Protein AF-0000000080946455 (afdb_homodimer)

pLDDT: mean 87.7, std 17.06, range [37.97, 98.94]

Organism: Vigna mungo (NCBI:txid3915)

Sequence (214 aa):
MLKKDESRNCLQNDLQQSNRELTMMRGKLPKVTEERDYMWEQVKQYSEQNMLLNAEVNVLKKKIETLEENNLEKEGQISILQDSLAKRSFDDLLGSPEHKFFGTKLLMLKKDESRNCLQNDLQQSNRELTMMRGKLPKVTEERDYMWEQVKQYSEQNMLLNAEVNVLKKKIETLEENNLEKEGQISILQDSLAKRSFDDLLGSPEHKFFGTKLL

Radius of gyration: 45.81 Å; Cα contacts (8 Å, |Δi|>4): 113; chains: 2; bounding box: 35×141×78 Å

Structure (mmCIF, N/CA/C/O backbone):
data_AF-0000000080946455-model_v1
#
loop_
_entity.id
_entity.type
_entity.pdbx_description
1 polymer 'Uncharacterized protein'
#
loop_
_atom_site.group_PDB
_atom_site.id
_atom_site.type_symbol
_atom_site.label_atom_id
_atom_site.label_alt_id
_atom_site.label_comp_id
_atom_site.label_asym_id
_atom_site.label_entity_id
_atom_site.label_seq_id
_atom_site.pdbx_PDB_ins_code
_atom_site.Cartn_x
_atom_site.Cartn_y
_atom_site.Cartn_z
_atom_site.occupancy
_atom_site.B_iso_or_equiv
_atom_site.auth_seq_id
_atom_site.auth_comp_id
_atom_site.auth_asym_id
_atom_site.auth_atom_id
_atom_site.pdbx_PDB_model_num
ATOM 1 N N . MET A 1 1 ? 2.07 66.812 33.5 1 42.41 1 MET A N 1
ATOM 2 C CA . MET A 1 1 ? 1.682 66.688 32.094 1 42.41 1 MET A CA 1
ATOM 3 C C . MET A 1 1 ? 2.576 65.688 31.375 1 42.41 1 MET A C 1
ATOM 5 O O . MET A 1 1 ? 2.111 64.938 30.5 1 42.41 1 MET A O 1
ATOM 9 N N . LEU A 1 2 ? 3.869 65.625 31.719 1 52.31 2 LEU A N 1
ATOM 10 C CA . LEU A 1 2 ? 4.945 64.938 31.047 1 52.31 2 LEU A CA 1
ATOM 11 C C . LEU A 1 2 ? 4.809 63.438 31.266 1 52.31 2 LEU A C 1
ATOM 13 O O . LEU A 1 2 ? 5.02 62.656 30.344 1 52.31 2 LEU A O 1
ATOM 17 N N . LYS A 1 3 ? 4.383 63.188 32.438 1 59.12 3 LYS A N 1
ATOM 18 C CA . LYS A 1 3 ? 4.367 61.812 32.906 1 59.12 3 LYS A CA 1
ATOM 19 C C . LYS A 1 3 ? 3.225 61.031 32.25 1 59.12 3 LYS A C 1
ATOM 21 O O . LYS A 1 3 ? 3.383 59.844 31.891 1 59.12 3 LYS A O 1
ATOM 26 N N . LYS A 1 4 ? 2.107 61.812 32.031 1 62.34 4 LYS A N 1
ATOM 27 C CA . LYS A 1 4 ? 0.934 61.156 31.453 1 62.34 4 LYS A CA 1
ATOM 28 C C . LYS A 1 4 ? 1.139 60.844 29.969 1 62.34 4 LYS A C 1
ATOM 30 O O . LYS A 1 4 ? 0.682 59.812 29.484 1 62.34 4 LYS A O 1
ATOM 35 N N . ASP A 1 5 ? 2.039 61.75 29.344 1 68.56 5 ASP A N 1
ATOM 36 C CA . ASP A 1 5 ? 2.312 61.562 27.922 1 68.56 5 ASP A CA 1
ATOM 37 C C . ASP A 1 5 ? 3.217 60.344 27.688 1 68.56 5 ASP A C 1
ATOM 39 O O . ASP A 1 5 ? 3.031 59.594 26.719 1 68.56 5 ASP A O 1
ATOM 43 N N . GLU A 1 6 ? 4.023 60.156 28.766 1 75.31 6 GLU A N 1
ATOM 44 C CA . GLU A 1 6 ? 4.961 59.031 28.641 1 75.31 6 GLU A CA 1
ATOM 45 C C . GLU A 1 6 ? 4.242 57.688 28.75 1 75.31 6 GLU A C 1
ATOM 47 O O . GLU A 1 6 ? 4.574 56.75 28.047 1 75.31 6 GLU A O 1
ATOM 52 N N . SER A 1 7 ? 3.27 57.75 29.578 1 79 7 SER A N 1
ATOM 53 C CA . SER A 1 7 ? 2.51 56.5 29.781 1 79 7 SER A CA 1
ATOM 54 C C . SER A 1 7 ? 1.689 56.156 28.547 1 79 7 SER A C 1
ATOM 56 O O . SER A 1 7 ? 1.586 54.969 28.188 1 79 7 SER A O 1
ATOM 58 N N . ARG A 1 8 ? 1.125 57.094 28.016 1 82.81 8 ARG A N 1
ATOM 59 C CA . ARG A 1 8 ? 0.372 56.875 26.781 1 82.81 8 ARG A CA 1
ATOM 60 C C . ARG A 1 8 ? 1.285 56.375 25.656 1 82.81 8 ARG A C 1
ATOM 62 O O . ARG A 1 8 ? 0.916 55.5 24.891 1 82.81 8 ARG A O 1
ATOM 69 N N . ASN A 1 9 ? 2.436 57 25.578 1 84.25 9 ASN A N 1
ATOM 70 C CA . ASN A 1 9 ? 3.41 56.594 24.578 1 84.25 9 ASN A CA 1
ATOM 71 C C . ASN A 1 9 ? 3.811 55.125 24.766 1 84.25 9 ASN A C 1
ATOM 73 O O . ASN A 1 9 ? 3.943 54.375 23.781 1 84.25 9 ASN A O 1
ATOM 77 N N . CYS A 1 10 ? 3.92 54.75 25.984 1 87.69 10 CYS A N 1
ATOM 78 C CA . CYS A 1 10 ? 4.266 53.344 26.281 1 87.69 10 CYS A CA 1
ATOM 79 C C . CYS A 1 10 ? 3.145 52.406 25.859 1 87.69 10 CYS A C 1
ATOM 81 O O . CYS A 1 10 ? 3.4 51.375 25.25 1 87.69 10 CYS A O 1
ATOM 83 N N . LEU A 1 11 ? 1.89 52.875 26.156 1 88.56 11 LEU A N 1
ATOM 84 C CA . LEU A 1 11 ? 0.725 52.062 25.797 1 88.56 11 LEU A CA 1
ATOM 85 C C . LEU A 1 11 ? 0.593 51.969 24.281 1 88.56 11 LEU A C 1
ATOM 87 O O . LEU A 1 11 ? 0.263 50.875 23.766 1 88.56 11 LEU A O 1
ATOM 91 N N . GLN A 1 12 ? 0.849 53.062 23.641 1 91 12 GLN A N 1
ATOM 92 C CA . GLN A 1 12 ? 0.777 53.062 22.172 1 91 12 GLN A CA 1
ATOM 93 C C . GLN A 1 12 ? 1.834 52.125 21.578 1 91 12 GLN A C 1
ATOM 95 O O . GLN A 1 12 ? 1.562 51.406 20.609 1 91 12 GLN A O 1
ATOM 100 N N . ASN A 1 13 ? 3.006 52.156 22.062 1 91.88 13 ASN A N 1
ATOM 101 C CA . ASN A 1 13 ? 4.078 51.281 21.609 1 91.88 13 ASN A CA 1
ATOM 102 C C . ASN A 1 13 ? 3.738 49.812 21.844 1 91.88 13 ASN A C 1
ATOM 104 O O . ASN A 1 13 ? 3.98 48.969 20.969 1 91.88 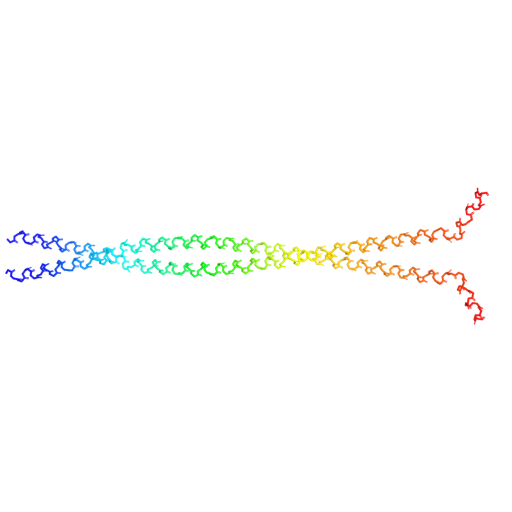13 ASN A O 1
ATOM 108 N N . ASP A 1 14 ? 3.182 49.562 23 1 93.5 14 ASP A N 1
ATOM 109 C CA . ASP A 1 14 ? 2.791 48.188 23.312 1 93.5 14 ASP A CA 1
ATOM 110 C C . ASP A 1 14 ? 1.72 47.688 22.344 1 93.5 14 ASP A C 1
ATOM 112 O O . ASP A 1 14 ? 1.771 46.531 21.906 1 93.5 14 ASP A O 1
ATOM 116 N N . LEU A 1 15 ? 0.784 48.531 22.109 1 95.38 15 LEU A N 1
ATOM 117 C CA . LEU A 1 15 ? -0.291 48.188 21.203 1 95.38 15 LEU A CA 1
ATOM 118 C C . LEU A 1 15 ? 0.251 47.938 19.797 1 95.38 15 LEU A C 1
ATOM 120 O O . LEU A 1 15 ? -0.164 47 19.109 1 95.38 15 LEU A O 1
ATOM 124 N N . GLN A 1 16 ? 1.152 48.719 19.375 1 95.12 16 GLN A N 1
ATOM 125 C CA . GLN A 1 16 ? 1.756 48.562 18.047 1 95.12 16 GLN A CA 1
ATOM 126 C C . GLN A 1 16 ? 2.504 47.25 17.953 1 95.12 16 GLN A C 1
ATOM 128 O O . GLN A 1 16 ? 2.404 46.562 16.938 1 95.12 16 GLN A O 1
ATOM 133 N N . GLN A 1 17 ? 3.244 46.906 18.938 1 95.31 17 GLN A N 1
ATOM 134 C CA . GLN A 1 17 ? 3.984 45.656 18.953 1 95.31 17 GLN A CA 1
ATOM 135 C C . GLN A 1 17 ? 3.037 44.469 18.953 1 95.31 17 GLN A C 1
ATOM 137 O O . GLN A 1 17 ? 3.258 43.5 18.219 1 95.31 17 GLN A O 1
ATOM 142 N N . SER A 1 18 ? 2.016 44.562 19.734 1 95.5 18 SER A N 1
ATOM 143 C CA . SER A 1 18 ? 1.022 43.5 19.812 1 95.5 18 SER A CA 1
ATOM 144 C C . SER A 1 18 ? 0.326 43.281 18.469 1 95.5 18 SER A C 1
ATOM 146 O O . SER A 1 18 ? 0.143 42.156 18.016 1 95.5 18 SER A O 1
ATOM 148 N N . ASN A 1 19 ? 0.045 44.344 17.812 1 94.94 19 ASN A N 1
ATOM 149 C CA . ASN A 1 19 ? -0.634 44.281 16.516 1 94.94 19 ASN A CA 1
ATOM 150 C C . ASN A 1 19 ? 0.263 43.688 15.438 1 94.94 19 ASN A C 1
ATOM 152 O O . ASN A 1 19 ? -0.212 42.969 14.562 1 94.94 19 ASN A O 1
ATOM 156 N N . ARG A 1 20 ? 1.562 43.969 15.5 1 96.31 20 ARG A N 1
ATOM 157 C CA . ARG A 1 20 ? 2.512 43.406 14.555 1 96.31 20 ARG A CA 1
ATOM 158 C C . ARG A 1 20 ? 2.568 41.875 14.695 1 96.31 20 ARG A C 1
ATOM 160 O O . ARG A 1 20 ? 2.486 41.156 13.695 1 96.31 20 ARG A O 1
ATOM 167 N N . GLU A 1 21 ? 2.674 41.469 15.922 1 97.12 21 GLU A N 1
ATOM 168 C CA . GLU A 1 21 ? 2.73 40.031 16.172 1 97.12 21 GLU A CA 1
ATOM 169 C C . GLU A 1 21 ? 1.427 39.344 15.758 1 97.12 21 GLU A C 1
ATOM 171 O O . GLU A 1 21 ? 1.444 38.281 15.164 1 97.12 21 GLU A O 1
ATOM 176 N N . LEU A 1 22 ? 0.339 39.969 16.125 1 96.88 22 LEU A N 1
ATOM 177 C CA . LEU A 1 22 ? -0.972 39.406 15.797 1 96.88 22 LEU A CA 1
ATOM 178 C C . LEU A 1 22 ? -1.152 39.312 14.289 1 96.88 22 LEU A C 1
ATOM 180 O O . LEU A 1 22 ? -1.702 38.312 13.805 1 96.88 22 LEU A O 1
ATOM 184 N N . THR A 1 23 ? -0.724 40.281 13.547 1 96.69 23 THR A N 1
ATOM 185 C CA . THR A 1 23 ? -0.802 40.25 12.094 1 96.69 23 THR A CA 1
ATOM 186 C C . THR A 1 23 ? -0.03 39.062 11.531 1 96.69 23 THR A C 1
ATOM 188 O O . THR A 1 23 ? -0.51 38.375 10.633 1 96.69 23 THR A O 1
ATOM 191 N N . MET A 1 24 ? 1.098 38.812 12.031 1 97.5 24 MET A N 1
ATOM 192 C CA . MET A 1 24 ? 1.914 37.688 11.594 1 97.5 24 MET A CA 1
ATOM 193 C C . MET A 1 24 ? 1.207 36.375 11.875 1 97.5 24 MET A C 1
ATOM 195 O O . MET A 1 24 ? 1.179 35.469 11.023 1 97.5 24 MET A O 1
ATOM 199 N N . MET A 1 25 ? 0.605 36.281 13.008 1 97.38 25 MET A N 1
ATOM 200 C CA . MET A 1 25 ? -0.046 35.062 13.43 1 97.38 25 MET A CA 1
ATOM 201 C C . MET A 1 25 ? -1.322 34.812 12.633 1 97.38 25 MET A C 1
ATOM 203 O O . MET A 1 25 ? -1.648 33.656 12.305 1 97.38 25 MET A O 1
ATOM 207 N N . ARG A 1 26 ? -1.983 35.875 12.328 1 96.69 26 ARG A N 1
ATOM 208 C CA . ARG A 1 26 ? -3.209 35.781 11.539 1 96.69 26 ARG A CA 1
ATOM 209 C C . ARG A 1 26 ? -2.916 35.25 10.133 1 96.69 26 ARG A C 1
ATOM 211 O O . ARG A 1 26 ? -3.77 34.625 9.508 1 96.69 26 ARG A O 1
ATOM 218 N N . GLY A 1 27 ? -1.719 35.531 9.688 1 96.81 27 GLY A N 1
ATOM 219 C CA . GLY A 1 27 ? -1.285 35.031 8.391 1 96.81 27 GLY A CA 1
ATOM 220 C C . GLY A 1 27 ? -0.78 33.594 8.445 1 96.81 27 GLY A C 1
ATOM 221 O O . GLY A 1 27 ? -1.01 32.812 7.523 1 96.81 27 GLY A O 1
ATOM 222 N N . LYS A 1 28 ? -0.176 33.25 9.477 1 98.25 28 LYS A N 1
ATOM 223 C CA . LYS A 1 28 ? 0.499 31.969 9.594 1 98.25 28 LYS A CA 1
ATOM 224 C C . LYS A 1 28 ? -0.481 30.875 10 1 98.25 28 LYS A C 1
ATOM 226 O O . LYS A 1 28 ? -0.444 29.781 9.445 1 98.25 28 LYS A O 1
ATOM 231 N N . LEU A 1 29 ? -1.327 31.219 10.922 1 98.25 29 LEU A N 1
ATOM 232 C CA . LEU A 1 29 ? -2.193 30.203 11.5 1 98.25 29 LEU A CA 1
ATOM 233 C C . LEU A 1 29 ? -3.08 29.578 10.438 1 98.25 29 LEU A C 1
ATOM 235 O O . LEU A 1 29 ? -3.135 28.344 10.312 1 98.25 29 LEU A O 1
ATOM 239 N N . PRO A 1 30 ? -3.754 30.297 9.641 1 98.19 30 PRO A N 1
ATOM 240 C CA . PRO A 1 30 ? -4.586 29.703 8.594 1 98.19 30 PRO A CA 1
ATOM 241 C C . PRO A 1 30 ? -3.777 28.859 7.613 1 98.19 30 PRO A C 1
ATOM 243 O O . PRO A 1 30 ? -4.234 27.781 7.184 1 98.19 30 PRO A O 1
ATOM 246 N N . LYS A 1 31 ? -2.615 29.328 7.305 1 98.38 31 LYS A N 1
ATOM 247 C CA . LYS A 1 31 ? -1.771 28.609 6.355 1 98.38 31 LYS A CA 1
ATOM 248 C C . LYS A 1 31 ? -1.377 27.234 6.898 1 98.38 31 LYS A C 1
ATOM 250 O O . LYS A 1 31 ? -1.499 26.234 6.203 1 98.38 31 LYS A O 1
ATOM 255 N N . VAL A 1 32 ? -0.958 27.234 8.055 1 98.62 32 VAL A N 1
ATOM 256 C CA . VAL A 1 32 ? -0.521 26 8.695 1 98.62 32 VAL A CA 1
ATOM 257 C C . VAL A 1 32 ? -1.717 25.062 8.891 1 98.62 32 VAL A C 1
ATOM 259 O O . VAL A 1 32 ? -1.591 23.844 8.773 1 98.62 32 VAL A O 1
ATOM 262 N N . THR A 1 33 ? -2.814 25.641 9.25 1 98.44 33 THR A N 1
ATOM 263 C CA . THR A 1 33 ? -4.039 24.859 9.414 1 98.44 33 THR A CA 1
ATOM 264 C C . THR A 1 33 ? -4.418 24.172 8.102 1 98.44 33 THR A C 1
ATOM 266 O O . THR A 1 33 ? -4.75 22.984 8.094 1 98.44 33 THR A O 1
ATOM 269 N N . GLU A 1 34 ? -4.305 24.859 7.035 1 98.5 34 GLU A N 1
ATOM 270 C CA . GLU A 1 34 ? -4.594 24.312 5.715 1 98.5 34 GLU A CA 1
ATOM 271 C C . GLU A 1 34 ? -3.623 23.188 5.359 1 98.5 34 GLU A C 1
ATOM 273 O O . GLU A 1 34 ? -4.027 22.156 4.816 1 98.5 34 GLU A O 1
ATOM 278 N N . GLU A 1 35 ? -2.441 23.438 5.637 1 98.62 35 GLU A N 1
ATOM 279 C CA . GLU A 1 35 ? -1.425 22.406 5.402 1 98.62 35 GLU A CA 1
ATOM 280 C C . GLU A 1 35 ? -1.727 21.141 6.195 1 98.62 35 GLU A C 1
ATOM 282 O O . GLU A 1 35 ? -1.632 20.031 5.66 1 98.62 35 GLU A O 1
ATOM 287 N N . ARG A 1 36 ? -2.074 21.312 7.398 1 98.69 36 ARG A N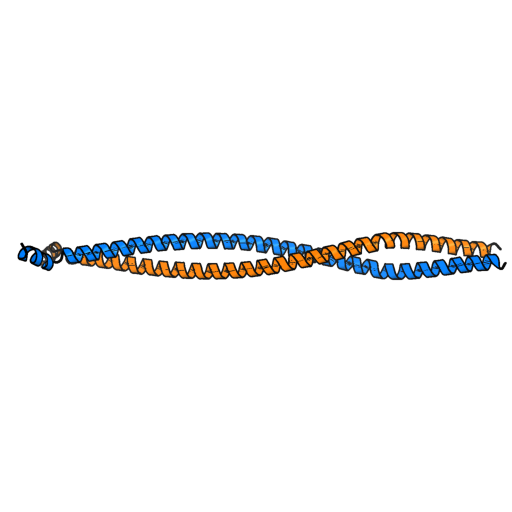 1
ATOM 288 C CA . ARG A 1 36 ? -2.439 20.188 8.258 1 98.69 36 ARG A CA 1
ATOM 289 C C . ARG A 1 36 ? -3.631 19.422 7.68 1 98.69 36 ARG A C 1
ATOM 291 O O . ARG A 1 36 ? -3.609 18.188 7.602 1 98.69 36 ARG A O 1
ATOM 298 N N . ASP A 1 37 ? -4.613 20.094 7.289 1 98.5 37 ASP A N 1
ATOM 299 C CA . ASP A 1 37 ? -5.816 19.484 6.734 1 98.5 37 ASP A CA 1
ATOM 300 C C . ASP A 1 37 ? -5.496 18.703 5.453 1 98.5 37 ASP A C 1
ATOM 302 O O . ASP A 1 37 ? -6.027 17.625 5.23 1 98.5 37 ASP A O 1
ATOM 306 N N . TYR A 1 38 ? -4.688 19.234 4.641 1 98.62 38 TYR A N 1
ATOM 307 C CA . TYR A 1 38 ? -4.238 18.578 3.422 1 98.62 38 TYR A CA 1
ATOM 308 C C . TYR A 1 38 ? -3.51 17.281 3.744 1 98.62 38 TYR A C 1
ATOM 310 O O . TYR A 1 38 ? -3.768 16.234 3.125 1 98.62 38 TYR A O 1
ATOM 318 N N . MET A 1 39 ? -2.623 17.391 4.652 1 98.25 39 MET A N 1
ATOM 319 C CA . MET A 1 39 ? -1.873 16.203 5.047 1 98.25 39 MET A CA 1
ATOM 320 C C . MET A 1 39 ? -2.805 15.125 5.602 1 98.25 39 MET A C 1
ATOM 322 O O . MET A 1 39 ? -2.598 13.938 5.367 1 98.25 39 MET A O 1
ATOM 326 N N . TRP A 1 40 ? -3.754 15.578 6.352 1 98.5 40 TRP A N 1
ATOM 327 C CA . TRP A 1 40 ? -4.75 14.648 6.879 1 98.5 40 TRP A CA 1
ATOM 328 C C . TRP A 1 40 ? -5.445 13.898 5.746 1 98.5 40 TRP A C 1
ATOM 330 O O . TRP A 1 40 ? -5.66 12.688 5.836 1 98.5 40 TRP A O 1
ATOM 340 N N . GLU A 1 41 ? -5.75 14.547 4.727 1 98.56 41 GLU A N 1
ATOM 341 C CA . GLU A 1 41 ? -6.375 13.93 3.559 1 98.56 41 GLU A CA 1
ATOM 342 C C . GLU A 1 41 ? -5.422 12.945 2.879 1 98.56 41 GLU A C 1
ATOM 344 O O . GLU A 1 41 ? -5.836 11.867 2.461 1 98.56 41 GLU A O 1
ATOM 349 N N . GLN A 1 42 ? -4.188 13.312 2.854 1 98.56 42 GLN A N 1
ATOM 350 C CA . GLN A 1 42 ? -3.197 12.43 2.25 1 98.56 42 GLN A CA 1
ATOM 351 C C . GLN A 1 42 ? -3.012 11.164 3.082 1 98.56 42 GLN A C 1
ATOM 353 O O . GLN A 1 42 ? -2.891 10.062 2.531 1 98.56 42 GLN A O 1
ATOM 358 N N . VAL A 1 43 ? -2.996 11.328 4.363 1 98.75 43 VAL A N 1
ATOM 359 C CA . VAL A 1 43 ? -2.879 10.188 5.266 1 98.75 43 VAL A CA 1
ATOM 360 C C . VAL A 1 43 ? -4.047 9.227 5.039 1 98.75 43 VAL A C 1
ATOM 362 O O . VAL A 1 43 ? -3.857 8.016 4.953 1 98.75 43 VAL A O 1
ATOM 365 N N . LYS A 1 44 ? -5.195 9.781 4.91 1 98.5 44 LYS A N 1
ATOM 366 C CA . LYS A 1 44 ? -6.383 8.961 4.672 1 98.5 44 LYS A CA 1
ATOM 367 C C . LYS A 1 44 ? -6.273 8.211 3.35 1 98.5 44 LYS A C 1
ATOM 369 O O . LYS A 1 44 ? -6.562 7.012 3.285 1 98.5 44 LYS A O 1
ATOM 374 N N . GLN A 1 45 ? -5.855 8.844 2.355 1 98.56 45 GLN A N 1
ATOM 375 C CA . GLN A 1 45 ? -5.734 8.242 1.03 1 98.56 45 GLN A CA 1
ATOM 376 C C . GLN A 1 45 ? -4.691 7.133 1.02 1 98.56 45 GLN A C 1
ATOM 378 O O . GLN A 1 45 ? -4.949 6.039 0.508 1 98.56 45 GLN A O 1
ATOM 383 N N . TYR A 1 46 ? -3.615 7.395 1.569 1 98.56 46 TYR A N 1
ATOM 384 C CA . TYR A 1 46 ? -2.539 6.41 1.568 1 98.56 46 TYR A CA 1
ATOM 385 C C . TYR A 1 46 ? -2.889 5.219 2.455 1 98.56 46 TYR A C 1
ATOM 387 O O . TYR A 1 46 ? -2.521 4.082 2.15 1 98.56 46 TYR A O 1
ATOM 395 N N . SER A 1 47 ? -3.5 5.559 3.537 1 98.06 47 SER A N 1
ATOM 396 C CA . SER A 1 47 ? -3.971 4.484 4.406 1 98.06 47 SER A CA 1
ATOM 397 C C . SER A 1 47 ? -4.922 3.549 3.668 1 98.06 47 SER A C 1
ATOM 399 O O . SER A 1 47 ? -4.801 2.326 3.773 1 98.06 47 SER A O 1
ATOM 401 N N . GLU A 1 48 ? -5.785 4.047 2.934 1 98.62 48 GLU A N 1
ATOM 402 C CA . GLU A 1 48 ? -6.73 3.264 2.143 1 98.62 48 GLU A CA 1
ATOM 403 C C . GLU A 1 48 ? -6.012 2.463 1.061 1 98.62 48 GLU A C 1
ATOM 405 O O . GLU A 1 48 ? -6.305 1.282 0.857 1 98.62 48 GLU A O 1
ATOM 410 N N . GLN A 1 49 ? -5.105 3.123 0.45 1 98.69 49 GLN A N 1
ATOM 411 C CA . GLN A 1 49 ? -4.332 2.443 -0.583 1 98.69 49 GLN A CA 1
ATOM 412 C C . GLN A 1 49 ? -3.531 1.285 0.002 1 98.69 49 GLN A C 1
ATOM 414 O O . GLN A 1 49 ? -3.439 0.217 -0.606 1 98.69 49 GLN A O 1
ATOM 419 N N . ASN A 1 50 ? -2.99 1.546 1.107 1 98.38 50 ASN A N 1
ATOM 420 C CA . ASN A 1 50 ? -2.254 0.501 1.809 1 98.38 50 ASN A CA 1
ATOM 421 C C . ASN A 1 50 ? -3.146 -0.691 2.139 1 98.38 50 ASN A C 1
ATOM 423 O O . ASN A 1 50 ? -2.73 -1.843 2 1 98.38 50 ASN A O 1
ATOM 427 N N . MET A 1 51 ? -4.316 -0.407 2.598 1 98.31 51 MET A N 1
ATOM 428 C CA . MET A 1 51 ? -5.262 -1.472 2.922 1 98.31 51 MET A CA 1
ATOM 429 C C . MET A 1 51 ? -5.621 -2.279 1.681 1 98.31 51 MET A C 1
ATOM 431 O O . MET A 1 51 ? -5.637 -3.512 1.719 1 98.31 51 MET A O 1
ATOM 435 N N . LEU A 1 52 ? -5.832 -1.683 0.565 1 98.75 52 LEU A N 1
ATOM 436 C CA . LEU A 1 52 ? -6.184 -2.342 -0.688 1 98.75 52 LEU A CA 1
ATOM 437 C C . LEU A 1 52 ? -5.016 -3.178 -1.207 1 98.75 52 LEU A C 1
ATOM 439 O O . LEU A 1 52 ? -5.207 -4.312 -1.645 1 98.75 52 LEU A O 1
ATOM 443 N N . LEU A 1 53 ? -3.887 -2.637 -1.105 1 98.88 53 LEU A N 1
ATOM 444 C CA . LEU A 1 53 ? -2.695 -3.348 -1.562 1 98.88 53 LEU A CA 1
ATOM 445 C C . LEU A 1 53 ? -2.428 -4.57 -0.695 1 98.88 53 LEU A C 1
ATOM 447 O O . LEU A 1 53 ? -2.057 -5.633 -1.206 1 98.88 53 LEU A O 1
ATOM 451 N N . ASN A 1 54 ? -2.674 -4.426 0.598 1 98.62 54 ASN A N 1
ATOM 452 C CA . ASN A 1 54 ? -2.523 -5.566 1.495 1 98.62 54 ASN A CA 1
ATOM 453 C C . ASN A 1 54 ? -3.5 -6.684 1.148 1 98.62 54 ASN A C 1
ATOM 455 O O . ASN A 1 54 ? -3.137 -7.863 1.172 1 98.62 54 ASN A O 1
ATOM 459 N N . ALA A 1 55 ? -4.648 -6.293 0.875 1 98.75 55 ALA A N 1
ATOM 460 C CA . ALA A 1 55 ? -5.652 -7.277 0.476 1 98.75 55 ALA A CA 1
ATOM 461 C C . ALA A 1 55 ? -5.258 -7.965 -0.827 1 98.75 55 ALA A C 1
ATOM 463 O O . ALA A 1 55 ? -5.402 -9.18 -0.96 1 98.75 55 ALA A O 1
ATOM 464 N N . GLU A 1 56 ? -4.789 -7.168 -1.736 1 98.88 56 GLU A N 1
ATOM 465 C CA . GLU A 1 56 ? -4.344 -7.719 -3.014 1 98.88 56 GLU A CA 1
ATOM 466 C C . GLU A 1 56 ? -3.188 -8.695 -2.818 1 98.88 56 GLU A C 1
ATOM 468 O O . GLU A 1 56 ? -3.16 -9.766 -3.438 1 98.88 56 GLU A O 1
ATOM 473 N N . VAL A 1 57 ? -2.277 -8.383 -2.031 1 98.94 57 VAL A N 1
ATOM 474 C CA . VAL A 1 57 ? -1.146 -9.25 -1.728 1 98.94 57 VAL A CA 1
ATOM 475 C C . VAL A 1 57 ? -1.649 -10.578 -1.176 1 98.94 57 VAL A C 1
ATOM 477 O O . VAL A 1 57 ? -1.17 -11.648 -1.573 1 98.94 57 VAL A O 1
ATOM 480 N N . ASN A 1 58 ? -2.621 -10.523 -0.331 1 98.81 58 ASN A N 1
ATOM 481 C CA . ASN A 1 58 ? -3.162 -11.742 0.258 1 98.81 58 ASN A CA 1
ATOM 482 C C . ASN A 1 58 ? -3.842 -12.617 -0.792 1 98.81 58 ASN A C 1
ATOM 484 O O . ASN A 1 58 ? -3.674 -13.844 -0.791 1 98.81 58 ASN A O 1
ATOM 488 N N . VAL A 1 59 ? -4.543 -12.008 -1.663 1 98.94 59 VAL A N 1
ATOM 489 C CA . VAL A 1 59 ? -5.215 -12.734 -2.736 1 98.94 59 VAL A CA 1
ATOM 490 C C . VAL A 1 59 ? -4.176 -13.391 -3.643 1 98.94 59 VAL A C 1
ATOM 492 O O . VAL A 1 59 ? -4.316 -14.562 -4.008 1 98.94 59 VAL A O 1
ATOM 495 N N . LEU A 1 60 ? -3.139 -12.711 -3.959 1 98.94 60 LEU A N 1
ATOM 496 C CA . LEU A 1 60 ? -2.092 -13.219 -4.836 1 98.94 60 LEU A CA 1
ATOM 497 C C . LEU A 1 60 ? -1.337 -14.367 -4.176 1 98.94 60 LEU A C 1
ATOM 499 O O . LEU A 1 60 ? -1.013 -15.359 -4.832 1 98.94 60 LEU A O 1
ATOM 503 N N . LYS A 1 61 ? -1.13 -14.258 -2.912 1 98.94 61 LYS A N 1
ATOM 504 C CA . LYS A 1 61 ? -0.455 -15.328 -2.178 1 98.94 61 LYS A CA 1
ATOM 505 C C . LYS A 1 61 ? -1.29 -16.609 -2.17 1 98.94 61 LYS A C 1
ATOM 507 O O . LYS A 1 61 ? -0.754 -17.703 -2.328 1 98.94 61 LYS A O 1
ATOM 512 N N . LYS A 1 62 ? -2.557 -16.484 -2.076 1 98.88 62 LYS A N 1
ATOM 513 C CA . LYS A 1 62 ? -3.443 -17.641 -2.111 1 98.88 62 LYS A CA 1
ATOM 514 C C . LYS A 1 62 ? -3.449 -18.281 -3.494 1 98.88 62 LYS A C 1
ATOM 516 O O . LYS A 1 62 ? -3.492 -19.516 -3.609 1 98.88 62 LYS A O 1
ATOM 521 N N . LYS A 1 63 ? -3.426 -17.453 -4.473 1 98.94 63 LYS A N 1
ATOM 522 C CA . LYS A 1 63 ? -3.367 -17.969 -5.84 1 98.94 63 LYS A CA 1
ATOM 523 C C . LYS A 1 63 ? -2.066 -18.719 -6.086 1 98.94 63 LYS A C 1
ATOM 525 O O . LYS A 1 63 ? -2.07 -19.781 -6.73 1 98.94 63 LYS A O 1
ATOM 530 N N . ILE A 1 64 ? -1.011 -18.203 -5.578 1 98.94 64 ILE A N 1
ATOM 531 C CA . ILE A 1 64 ? 0.288 -18.859 -5.715 1 98.94 64 ILE A CA 1
ATOM 532 C C . ILE A 1 64 ? 0.254 -20.219 -5.035 1 98.94 64 ILE A C 1
ATOM 534 O O . ILE A 1 64 ? 0.713 -21.219 -5.605 1 98.94 64 ILE A O 1
ATOM 538 N N . GLU A 1 65 ? -0.304 -20.297 -3.896 1 98.81 65 GLU A N 1
ATOM 539 C CA . GLU A 1 65 ? -0.422 -21.578 -3.186 1 98.81 65 GLU A CA 1
ATOM 540 C C . GLU A 1 65 ? -1.202 -22.594 -4.008 1 98.81 65 GLU A C 1
ATOM 542 O O . GLU A 1 65 ? -0.799 -23.75 -4.109 1 98.81 65 GLU A O 1
ATOM 547 N N . THR A 1 66 ? -2.256 -22.172 -4.539 1 98.88 66 THR A N 1
ATOM 548 C CA . THR A 1 66 ? -3.092 -23.047 -5.355 1 98.88 66 THR A CA 1
ATOM 549 C C . THR A 1 66 ? -2.33 -23.516 -6.59 1 98.88 66 THR A C 1
ATOM 551 O O . THR A 1 66 ? -2.391 -24.703 -6.945 1 98.88 66 THR A O 1
ATOM 554 N N . LEU A 1 67 ? -1.609 -22.672 -7.188 1 98.88 67 LEU A N 1
ATOM 555 C CA . LEU A 1 67 ? -0.863 -23.016 -8.398 1 98.88 67 LEU A CA 1
ATOM 556 C C . LEU A 1 67 ? 0.29 -23.953 -8.078 1 98.88 67 LEU A C 1
ATOM 558 O O . LEU A 1 67 ? 0.575 -24.875 -8.844 1 98.88 67 LEU A O 1
ATOM 562 N N . GLU A 1 68 ? 0.883 -23.719 -6.961 1 98.75 68 GLU A N 1
ATOM 563 C CA . GLU A 1 68 ? 1.96 -24.609 -6.531 1 98.75 68 GLU A CA 1
ATOM 564 C C . GLU A 1 68 ? 1.435 -26.016 -6.242 1 98.75 68 GLU A C 1
ATOM 566 O O . GLU A 1 68 ? 2.059 -27 -6.621 1 98.75 68 GLU A O 1
ATOM 571 N N . GLU A 1 69 ? 0.319 -26.141 -5.621 1 98.81 69 GLU A N 1
ATOM 572 C CA . GLU A 1 69 ? -0.302 -27.422 -5.359 1 98.81 69 GLU A CA 1
ATOM 573 C C . GLU A 1 69 ? -0.666 -28.141 -6.664 1 98.81 69 GLU A C 1
ATOM 575 O O . GLU A 1 69 ? -0.438 -29.344 -6.805 1 98.81 69 GLU A O 1
ATOM 580 N N . ASN A 1 70 ? -1.162 -27.438 -7.613 1 98.62 70 ASN A N 1
ATOM 581 C CA . ASN A 1 70 ? -1.514 -28 -8.914 1 98.62 70 ASN A CA 1
ATOM 582 C C . ASN A 1 70 ? -0.281 -28.5 -9.664 1 98.62 70 ASN A C 1
ATOM 584 O O . ASN A 1 70 ? -0.319 -29.547 -10.305 1 98.62 70 ASN A O 1
ATOM 588 N N . ASN A 1 71 ? 0.747 -27.75 -9.562 1 98.69 71 ASN A N 1
ATOM 589 C CA . ASN A 1 71 ? 1.992 -28.141 -10.211 1 98.69 71 ASN A CA 1
ATOM 590 C C . ASN A 1 71 ? 2.543 -29.438 -9.625 1 98.69 71 ASN A C 1
ATOM 592 O O . ASN A 1 71 ? 2.98 -30.328 -10.359 1 98.69 71 ASN A O 1
ATOM 596 N N . LEU A 1 72 ? 2.438 -29.5 -8.352 1 98.56 72 LEU A N 1
ATOM 597 C CA . LEU A 1 72 ? 2.908 -30.703 -7.68 1 98.56 72 LEU A CA 1
ATOM 598 C C . LEU A 1 72 ? 2.047 -31.906 -8.055 1 98.56 72 LEU A C 1
ATOM 600 O O . LEU A 1 72 ? 2.564 -33 -8.258 1 98.56 72 LEU A O 1
ATOM 604 N N . GLU A 1 73 ? 0.782 -31.75 -8.109 1 98.69 73 GLU A N 1
ATOM 605 C CA . GLU A 1 73 ? -0.13 -32.812 -8.523 1 98.69 73 GLU A CA 1
ATOM 606 C C . GLU A 1 73 ? 0.191 -33.281 -9.938 1 98.69 73 GLU A C 1
ATOM 608 O O . GLU A 1 73 ? 0.244 -34.5 -10.188 1 98.69 73 GLU A O 1
ATOM 613 N N . LYS A 1 74 ? 0.462 -32.438 -10.828 1 98.69 74 LYS A N 1
ATOM 614 C CA . LYS A 1 74 ? 0.78 -32.781 -12.211 1 98.69 74 LYS A CA 1
ATOM 615 C C . LYS A 1 74 ? 2.129 -33.5 -12.297 1 98.69 74 LYS A C 1
ATOM 617 O O . LYS 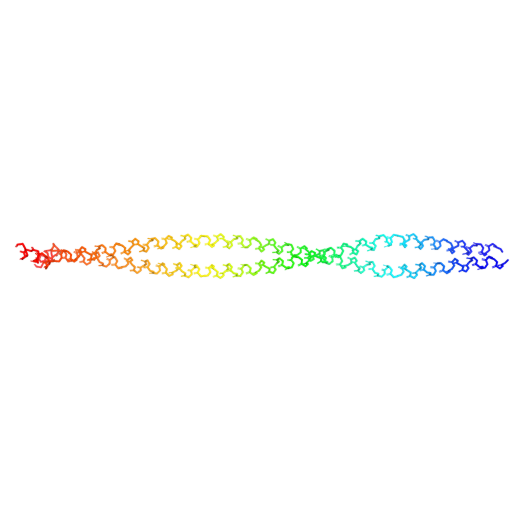A 1 74 ? 2.293 -34.438 -13.086 1 98.69 74 LYS A O 1
ATOM 622 N N . GLU A 1 75 ? 3.01 -33.031 -11.492 1 98.56 75 GLU A N 1
ATOM 623 C CA . GLU A 1 75 ? 4.285 -33.75 -11.43 1 98.56 75 GLU A CA 1
ATOM 624 C C . GLU A 1 75 ? 4.094 -35.188 -10.961 1 98.56 75 GLU A C 1
ATOM 626 O O . GLU A 1 75 ? 4.746 -36.094 -11.469 1 98.56 75 GLU A O 1
ATOM 631 N N . GLY A 1 76 ? 3.27 -35.375 -9.969 1 98.69 76 GLY A N 1
ATOM 632 C CA . GLY A 1 76 ? 2.924 -36.719 -9.547 1 98.69 76 GLY A CA 1
ATOM 633 C C . GLY A 1 76 ?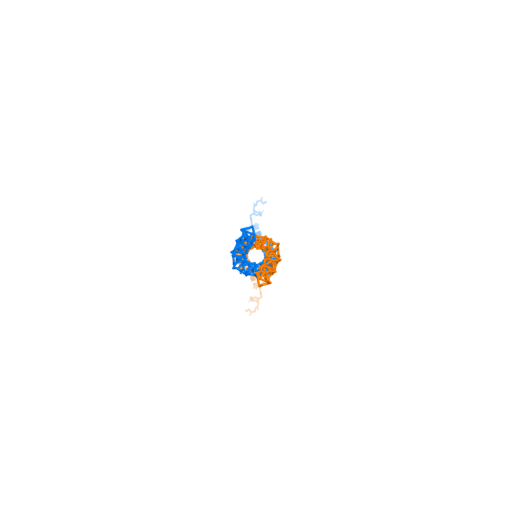 2.293 -37.562 -10.648 1 98.69 76 GLY A C 1
ATOM 634 O O . GLY A 1 76 ? 2.652 -38.719 -10.844 1 98.69 76 GLY A O 1
ATOM 635 N N . GLN A 1 77 ? 1.46 -36.969 -11.398 1 98.62 77 GLN A N 1
ATOM 636 C CA . GLN A 1 77 ? 0.798 -37.625 -12.516 1 98.62 77 GLN A CA 1
ATOM 637 C C . GLN A 1 77 ? 1.8 -38 -13.602 1 98.62 77 GLN A C 1
ATOM 639 O O . GLN A 1 77 ? 1.738 -39.125 -14.148 1 98.62 77 GLN A O 1
ATOM 644 N N . ILE A 1 78 ? 2.672 -37.125 -13.898 1 98.69 78 ILE A N 1
ATOM 645 C CA . ILE A 1 78 ? 3.697 -37.375 -14.906 1 98.69 78 ILE A CA 1
ATOM 646 C C . ILE A 1 78 ? 4.559 -38.562 -14.477 1 98.69 78 ILE A C 1
ATOM 648 O O . ILE A 1 78 ? 4.824 -39.469 -15.273 1 98.69 78 ILE A O 1
ATOM 652 N N . SER A 1 79 ? 4.91 -38.625 -13.258 1 98.12 79 SER A N 1
ATOM 653 C CA . SER A 1 79 ? 5.723 -39.719 -12.734 1 98.12 79 SER A CA 1
ATOM 654 C C . SER A 1 79 ? 5.004 -41.031 -12.867 1 98.12 79 SER A C 1
ATOM 656 O O . SER A 1 79 ? 5.605 -42.031 -13.266 1 98.12 79 SER A O 1
ATOM 658 N N . ILE A 1 80 ? 3.754 -41.094 -12.547 1 98.25 80 ILE A N 1
ATOM 659 C CA . ILE A 1 80 ? 2.961 -42.312 -12.617 1 98.25 80 ILE A CA 1
ATOM 660 C C . ILE A 1 80 ? 2.865 -42.781 -14.062 1 98.25 80 ILE A C 1
ATOM 662 O O . ILE A 1 80 ? 3.051 -43.969 -14.352 1 98.25 80 ILE A O 1
ATOM 666 N N . LEU A 1 81 ? 2.707 -41.875 -14.992 1 97.31 81 LEU A N 1
ATOM 667 C CA . LEU A 1 81 ? 2.562 -42.219 -16.406 1 97.31 81 LEU A CA 1
ATOM 668 C C . LEU A 1 81 ? 3.885 -42.688 -16.984 1 97.31 81 LEU A C 1
ATOM 670 O O . LEU A 1 81 ? 3.912 -43.656 -17.781 1 97.31 81 LEU A O 1
ATOM 674 N N . GLN A 1 82 ? 4.938 -42.062 -16.594 1 96.5 82 GLN A N 1
ATOM 675 C CA . GLN A 1 82 ? 6.254 -42.5 -17.047 1 96.5 82 GLN A CA 1
ATOM 676 C C . GLN A 1 82 ? 6.559 -43.938 -16.562 1 96.5 82 GLN A C 1
ATOM 678 O O . GLN A 1 82 ? 7.105 -44.75 -17.312 1 96.5 82 GLN A O 1
ATOM 683 N N . ASP A 1 83 ? 6.199 -44.219 -15.352 1 95.25 83 ASP A N 1
ATOM 684 C CA . ASP A 1 83 ? 6.41 -45.562 -14.797 1 95.25 83 ASP A CA 1
ATOM 685 C C . ASP A 1 83 ? 5.59 -46.594 -15.547 1 95.25 83 ASP A C 1
ATOM 687 O O . ASP A 1 83 ? 6.059 -47.719 -15.781 1 95.25 83 ASP A O 1
ATOM 691 N N . SER A 1 84 ? 4.453 -46.25 -15.875 1 91.69 84 SER A N 1
ATOM 692 C CA . SER A 1 84 ? 3.574 -47.156 -16.625 1 91.69 84 SER A CA 1
ATOM 693 C C . SER A 1 84 ? 4.129 -47.438 -18.016 1 91.69 84 SER A C 1
ATOM 695 O O . SER A 1 84 ? 4.051 -48.562 -18.5 1 91.69 84 SER A O 1
ATOM 697 N N . LEU A 1 85 ? 4.691 -46.469 -18.594 1 89.81 85 LEU A N 1
ATOM 698 C CA . LEU A 1 85 ? 5.281 -46.625 -19.922 1 89.81 85 LEU A CA 1
ATOM 699 C C . LEU A 1 85 ? 6.551 -47.469 -19.844 1 89.81 85 LEU A C 1
ATOM 701 O O . LEU A 1 85 ? 6.793 -48.312 -20.719 1 89.81 85 LEU A O 1
ATOM 705 N N . ALA A 1 86 ? 7.211 -47.281 -18.812 1 87.88 86 ALA A N 1
ATOM 706 C CA . ALA A 1 86 ? 8.445 -48.031 -18.625 1 87.88 86 ALA A CA 1
ATOM 707 C C . ALA A 1 86 ? 8.148 -49.5 -18.375 1 87.88 86 ALA A C 1
ATOM 709 O O . ALA A 1 86 ? 8.836 -50.375 -18.891 1 87.88 86 ALA A O 1
ATOM 710 N N . LYS A 1 87 ? 7.172 -49.875 -17.641 1 86.31 87 LYS A N 1
ATOM 711 C CA . LYS A 1 87 ? 6.777 -51.25 -17.359 1 86.31 87 LYS A CA 1
ATOM 712 C C . LYS A 1 87 ? 6.266 -51.938 -18.609 1 86.31 87 LYS A C 1
ATOM 714 O O . LYS A 1 87 ? 6.59 -53.125 -18.844 1 86.31 87 LYS A O 1
ATOM 719 N N . ARG A 1 88 ? 5.652 -51.281 -19.422 1 81.69 88 ARG A N 1
ATOM 720 C CA . ARG A 1 88 ? 5.129 -51.875 -20.656 1 81.69 88 ARG A CA 1
ATOM 721 C C . ARG A 1 88 ? 6.246 -52.156 -21.656 1 81.69 88 ARG A C 1
ATOM 723 O O . ARG A 1 88 ? 6.219 -53.188 -22.359 1 81.69 88 ARG A O 1
ATOM 730 N N . SER A 1 89 ? 7.145 -51.344 -21.688 1 79.25 89 SER A N 1
ATOM 731 C CA . SER A 1 89 ? 8.297 -51.562 -22.562 1 79.25 89 SER A CA 1
ATOM 732 C C . SER A 1 89 ? 9.125 -52.75 -22.109 1 79.25 89 SER A C 1
ATOM 734 O O . SER A 1 89 ? 9.602 -53.531 -22.938 1 79.25 89 SER A O 1
ATOM 736 N N . PHE A 1 90 ? 9.125 -52.969 -20.906 1 75.12 90 PHE A N 1
ATOM 737 C CA . PHE A 1 90 ? 9.859 -54.094 -20.344 1 75.12 90 PHE A CA 1
ATOM 738 C C . PHE A 1 90 ? 9.125 -55.406 -20.609 1 75.12 90 PHE A C 1
ATOM 740 O O . PHE A 1 90 ? 9.742 -56.406 -21 1 75.12 90 PHE A O 1
ATOM 747 N N . ASP A 1 91 ? 7.895 -55.469 -20.516 1 75 91 ASP A N 1
ATOM 748 C CA . ASP A 1 91 ? 7.082 -56.656 -20.766 1 75 91 ASP A CA 1
ATOM 749 C C . ASP A 1 91 ? 7.109 -57.031 -22.25 1 75 91 ASP A C 1
ATOM 751 O O . ASP A 1 91 ? 7.141 -58.219 -22.594 1 75 91 ASP A O 1
ATOM 755 N N . ASP A 1 92 ? 7.156 -56.094 -23.125 1 72.75 92 ASP A N 1
ATOM 756 C CA . ASP A 1 92 ? 7.238 -56.344 -24.562 1 72.75 92 ASP A CA 1
ATOM 757 C C . ASP A 1 92 ? 8.586 -56.938 -24.938 1 72.75 92 ASP A C 1
ATOM 759 O O . ASP A 1 92 ? 8.664 -57.812 -25.828 1 72.75 92 ASP A O 1
ATOM 763 N N . LEU A 1 93 ? 9.516 -56.625 -24.297 1 67.75 93 LEU A N 1
ATOM 764 C CA . LEU A 1 93 ? 10.852 -57.156 -24.547 1 67.75 93 LEU A CA 1
ATOM 765 C C . LEU A 1 93 ? 10.953 -58.594 -24.062 1 67.75 93 LEU A C 1
ATOM 767 O O . LEU A 1 93 ? 11.523 -59.438 -24.734 1 67.75 93 LEU A O 1
ATOM 771 N N . LEU A 1 94 ? 10.305 -58.969 -22.969 1 70.19 94 LEU A N 1
ATOM 772 C CA . LEU A 1 94 ? 10.344 -60.312 -22.422 1 70.19 94 LEU A CA 1
ATOM 773 C C . LEU A 1 94 ? 9.375 -61.219 -23.156 1 70.19 94 LEU A C 1
ATOM 775 O O . LEU A 1 94 ? 9.57 -62.438 -23.219 1 70.19 94 LEU A O 1
ATOM 779 N N . GLY A 1 95 ? 8.328 -60.688 -23.641 1 59.31 95 GLY A N 1
ATOM 780 C CA . GLY A 1 95 ? 7.336 -61.469 -24.359 1 59.31 95 GLY A CA 1
ATOM 781 C C . GLY A 1 95 ? 7.672 -61.656 -25.828 1 59.31 95 GLY A C 1
ATOM 782 O O . GLY A 1 95 ? 6.949 -62.344 -26.547 1 59.31 95 GLY A O 1
ATOM 783 N N . SER A 1 96 ? 8.648 -61.125 -26.344 1 61.62 96 SER A N 1
ATOM 784 C CA . SER A 1 96 ? 9.062 -61.312 -27.719 1 61.62 96 SER A CA 1
ATOM 785 C C . SER A 1 96 ? 9.602 -62.719 -27.938 1 61.62 96 SER A C 1
ATOM 787 O O . SER A 1 96 ? 10.312 -63.281 -27.094 1 61.62 96 SER A O 1
ATOM 789 N N . PRO A 1 97 ? 8.969 -63.5 -28.906 1 58.94 97 PRO A N 1
ATOM 790 C CA . PRO A 1 97 ? 9.398 -64.875 -29.172 1 58.94 97 PRO A CA 1
ATOM 791 C C . PRO A 1 97 ? 10.914 -65 -29.203 1 58.94 97 PRO A C 1
ATOM 793 O O . PRO A 1 97 ? 11.445 -66.062 -28.891 1 58.94 97 PRO A O 1
ATOM 796 N N . GLU A 1 98 ? 11.414 -64.188 -29.609 1 52.41 98 GLU A N 1
ATOM 797 C CA . GLU A 1 98 ? 12.852 -64.375 -29.766 1 52.41 98 GLU A CA 1
ATOM 798 C C . GLU A 1 98 ? 13.539 -64.562 -28.422 1 52.41 98 GLU A C 1
ATOM 800 O O . GLU A 1 98 ? 14.602 -65.188 -28.344 1 52.41 98 GLU A O 1
ATOM 805 N N . HIS A 1 99 ? 13.039 -64.062 -27.516 1 54.53 99 HIS A N 1
ATOM 806 C CA . HIS A 1 99 ? 13.688 -64.188 -26.234 1 54.53 99 HIS A CA 1
ATOM 807 C C . HIS A 1 99 ? 13.352 -65.562 -25.609 1 54.53 99 HIS A C 1
ATOM 809 O O . HIS A 1 99 ? 14.008 -66 -24.672 1 54.53 99 HIS A O 1
ATOM 815 N N . LYS A 1 100 ? 12.227 -66.125 -26 1 52.94 100 LYS A N 1
ATOM 816 C CA . LYS A 1 100 ? 12.055 -67.5 -25.594 1 52.94 100 LYS A CA 1
ATOM 817 C C . LYS A 1 100 ? 13.203 -68.375 -26.125 1 52.94 100 LYS A C 1
ATOM 819 O O . LYS A 1 100 ? 13.523 -69.438 -25.547 1 52.94 100 LYS A O 1
ATOM 824 N N . PHE A 1 101 ? 13.727 -68.062 -27.172 1 48.56 101 PHE A N 1
ATOM 825 C CA . PHE A 1 101 ? 14.719 -68.938 -27.781 1 48.56 101 PHE A CA 1
ATOM 826 C C . PHE A 1 101 ? 16.047 -68.812 -27.047 1 48.56 101 PHE A C 1
ATOM 828 O O . PHE A 1 101 ? 16.781 -69.812 -26.938 1 48.56 101 PHE A O 1
ATOM 835 N N . PHE A 1 102 ? 16.297 -67.688 -26.578 1 50.53 102 PHE A N 1
ATOM 836 C CA . PHE A 1 102 ? 17.625 -67.688 -25.984 1 50.53 102 PHE A CA 1
ATOM 837 C C . PHE A 1 102 ? 17.641 -68.375 -24.641 1 50.53 102 PHE A C 1
ATOM 839 O O . PHE A 1 102 ? 18.656 -68.938 -24.219 1 50.53 102 PHE A O 1
ATOM 846 N N . GLY A 1 103 ? 16.531 -68.375 -24.031 1 49.25 103 GLY A N 1
ATOM 847 C CA . GLY A 1 103 ? 16.516 -69.125 -22.781 1 49.25 103 GLY A CA 1
ATOM 848 C C . GLY A 1 103 ? 16.547 -70.625 -22.969 1 49.25 103 GLY A C 1
ATOM 849 O O . GLY A 1 103 ? 16.906 -71.375 -22.047 1 49.25 103 GLY A O 1
ATOM 850 N N . THR A 1 104 ? 15.945 -71 -24.094 1 54.44 104 THR A N 1
ATOM 851 C CA . THR A 1 104 ? 15.953 -72.438 -24.281 1 54.44 104 THR A CA 1
ATOM 852 C C . THR A 1 104 ? 17.312 -72.938 -24.781 1 54.44 104 THR A C 1
ATOM 854 O O . THR A 1 104 ? 17.594 -74.125 -24.766 1 54.44 104 THR A O 1
ATOM 857 N N . LYS A 1 105 ? 18.062 -72.062 -25.453 1 52.34 105 LYS A N 1
ATOM 858 C CA . LYS A 1 105 ? 19.328 -72.625 -25.906 1 52.34 105 LYS A CA 1
ATOM 859 C C . LYS A 1 105 ? 20.344 -72.688 -24.781 1 52.34 105 LYS A C 1
ATOM 861 O O . LYS A 1 105 ? 21.375 -73.312 -24.891 1 52.34 105 LYS A O 1
ATOM 866 N N . LEU A 1 106 ? 20.078 -71.812 -23.75 1 46.75 106 LEU A N 1
ATOM 867 C CA . LEU A 1 106 ? 21.109 -71.938 -22.719 1 46.75 106 LEU A CA 1
ATOM 868 C C . LEU A 1 106 ? 20.75 -73 -21.703 1 46.75 106 LEU A C 1
ATOM 870 O O . LEU A 1 106 ? 21.516 -73.25 -20.766 1 46.75 106 LEU A O 1
ATOM 874 N N . LEU A 1 107 ? 19.5 -73.438 -21.75 1 37.97 107 LEU A N 1
ATOM 875 C CA . LEU A 1 107 ? 19.344 -74.625 -20.891 1 37.97 107 LEU A CA 1
ATOM 876 C C . LEU A 1 107 ? 19.672 -75.938 -21.641 1 37.97 107 LEU A C 1
ATOM 878 O O . LEU A 1 107 ? 19.406 -76 -22.844 1 37.97 107 LEU A O 1
ATOM 882 N N . MET B 1 1 ? -8.633 67.562 30.594 1 42.78 1 MET B N 1
ATOM 883 C CA . MET B 1 1 ? -8.203 66.438 31.406 1 42.78 1 MET B CA 1
ATOM 884 C C . MET B 1 1 ? -8.992 65.188 31.062 1 42.78 1 MET B C 1
ATOM 886 O O . MET B 1 1 ? -8.453 64.062 31.078 1 42.78 1 MET B O 1
ATOM 890 N N . LEU B 1 2 ? -10.281 65.375 30.812 1 53.22 2 LEU B N 1
ATOM 891 C CA . LEU B 1 2 ? -11.273 64.312 30.625 1 53.22 2 LEU B CA 1
ATOM 892 C C . LEU B 1 2 ? -11.031 63.531 29.328 1 53.22 2 LEU B C 1
ATOM 894 O O . LEU B 1 2 ? -11.148 62.312 29.281 1 53.22 2 LEU B O 1
ATOM 898 N N . LYS B 1 3 ? -10.688 64.312 28.391 1 59.53 3 LYS B N 1
ATOM 899 C CA . LYS B 1 3 ? -10.578 63.812 27.016 1 59.53 3 LYS B CA 1
ATOM 900 C C . LYS B 1 3 ? -9.336 62.938 26.875 1 59.53 3 LYS B C 1
ATOM 902 O O . LYS B 1 3 ? -9.375 61.938 26.172 1 59.53 3 LYS B O 1
ATOM 907 N N . LYS B 1 4 ? -8.305 63.344 27.688 1 62.94 4 LYS B N 1
ATOM 908 C CA . LYS B 1 4 ? -7.047 62.594 27.594 1 62.94 4 LYS B CA 1
ATOM 909 C C . LYS B 1 4 ? -7.156 61.25 28.281 1 62.94 4 LYS B C 1
ATOM 911 O O . LYS B 1 4 ? -6.582 60.25 27.812 1 62.94 4 LYS B O 1
ATOM 916 N N . ASP B 1 5 ? -8.102 61.188 29.344 1 69.25 5 ASP B N 1
ATOM 917 C CA . ASP B 1 5 ? -8.305 59.969 30.078 1 69.25 5 ASP B CA 1
ATOM 918 C C . ASP B 1 5 ? -9.086 58.938 29.25 1 69.25 5 ASP B C 1
ATOM 920 O O . ASP B 1 5 ? -8.797 57.75 29.297 1 69.25 5 ASP B O 1
ATOM 924 N N . GLU B 1 6 ? -9.906 59.562 28.391 1 75.5 6 GLU B N 1
ATOM 925 C CA . GLU B 1 6 ? -10.734 58.688 27.562 1 75.5 6 GLU B CA 1
ATOM 926 C C . GLU B 1 6 ? -9.906 58 26.484 1 75.5 6 GLU B C 1
ATOM 928 O O . GLU B 1 6 ? -10.125 56.844 26.188 1 75.5 6 GLU B O 1
ATOM 933 N N . SER B 1 7 ? -8.984 58.75 26.047 1 79 7 SER B N 1
ATOM 934 C CA . SER B 1 7 ? -8.125 58.188 25 1 79 7 SER B CA 1
ATOM 935 C C . SER B 1 7 ? -7.227 57.094 25.547 1 79 7 SER B C 1
ATOM 937 O O . SER B 1 7 ? -7.004 56.062 24.891 1 79 7 SER B O 1
ATOM 939 N N . ARG B 1 8 ? -6.73 57.312 26.625 1 82.75 8 ARG B N 1
ATOM 940 C CA . ARG B 1 8 ? -5.91 56.281 27.281 1 82.75 8 ARG B CA 1
ATOM 941 C C . ARG B 1 8 ? -6.727 55.031 27.562 1 82.75 8 ARG B C 1
ATOM 943 O O . ARG B 1 8 ? -6.242 53.906 27.375 1 82.75 8 ARG B O 1
ATOM 950 N N . ASN B 1 9 ? -7.926 55.25 28.047 1 84.5 9 ASN B N 1
ATOM 951 C CA . ASN B 1 9 ? -8.812 54.125 28.312 1 84.5 9 ASN B CA 1
ATOM 952 C C . ASN B 1 9 ? -9.094 53.312 27.047 1 84.5 9 ASN B C 1
ATOM 954 O O . ASN B 1 9 ? -9.117 52.094 27.094 1 84.5 9 ASN B O 1
ATOM 958 N N . CYS B 1 10 ? -9.203 54.031 25.969 1 87.69 10 CYS B N 1
ATOM 959 C CA . CYS B 1 10 ? -9.438 53.344 24.688 1 87.69 10 CYS B CA 1
ATOM 960 C C . CYS B 1 10 ? -8.219 52.531 24.266 1 87.69 10 CYS B C 1
ATOM 962 O O . CYS B 1 10 ? 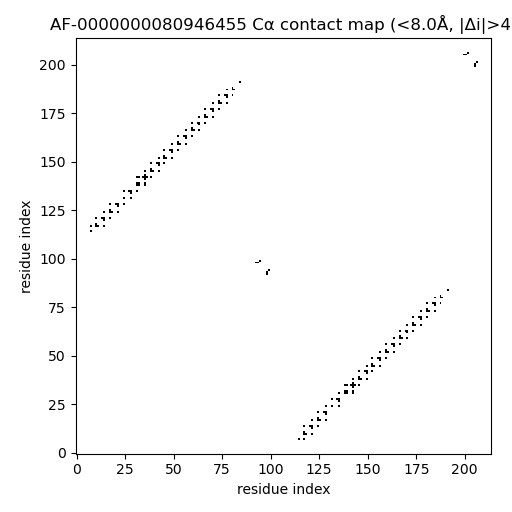-8.359 51.375 23.844 1 87.69 10 CYS B O 1
ATOM 964 N N . LEU B 1 11 ? -7.023 53.156 24.516 1 88.5 11 LEU B N 1
ATOM 965 C CA . LEU B 1 11 ? -5.777 52.5 24.172 1 88.5 11 LEU B CA 1
ATOM 966 C C . LEU B 1 11 ? -5.574 51.25 25.047 1 88.5 11 LEU B C 1
ATOM 968 O O . LEU B 1 11 ? -5.125 50.219 24.562 1 88.5 11 LEU B O 1
ATOM 972 N N . GLN B 1 12 ? -5.895 51.406 26.281 1 91.19 12 GLN B N 1
ATOM 973 C CA . GLN B 1 12 ? -5.762 50.312 27.203 1 91.19 12 GLN B CA 1
ATOM 974 C C . GLN B 1 12 ? -6.707 49.156 26.844 1 91.19 12 GLN B C 1
ATOM 976 O O . GLN B 1 12 ? -6.332 48 26.906 1 91.19 12 GLN B O 1
ATOM 981 N N . ASN B 1 13 ? -7.898 49.438 26.484 1 91.94 13 ASN B N 1
ATOM 982 C CA . ASN B 1 13 ? -8.867 48.438 26.047 1 91.94 13 ASN B CA 1
ATOM 983 C C . ASN B 1 13 ? -8.406 47.719 24.781 1 91.94 13 ASN B C 1
ATOM 985 O O . ASN B 1 13 ? -8.531 46.5 24.672 1 91.94 13 ASN B O 1
ATOM 989 N N . ASP B 1 14 ? -7.879 48.531 23.891 1 93.5 14 ASP B N 1
ATOM 990 C CA . ASP B 1 14 ? -7.383 47.969 22.641 1 93.5 14 ASP B CA 1
ATOM 991 C C . ASP B 1 14 ? -6.23 47 22.906 1 93.5 14 ASP B C 1
ATOM 993 O O . ASP B 1 14 ? -6.156 45.906 22.297 1 93.5 14 ASP B O 1
ATOM 997 N N . LEU B 1 15 ? -5.371 47.406 23.734 1 95.31 15 LEU B N 1
ATOM 998 C CA . LEU B 1 15 ? -4.23 46.562 24.094 1 95.31 15 LEU B CA 1
ATOM 999 C C . LEU B 1 15 ? -4.691 45.281 24.766 1 95.31 15 LEU B C 1
ATOM 1001 O O . LEU B 1 15 ? -4.168 44.219 24.484 1 95.31 15 LEU B O 1
ATOM 1005 N N . GLN B 1 16 ? -5.637 45.375 25.625 1 95.12 16 GLN B N 1
ATOM 1006 C CA . GLN B 1 16 ? -6.168 44.219 26.312 1 95.12 16 GLN B CA 1
ATOM 1007 C C . GLN B 1 16 ? -6.789 43.219 25.328 1 95.12 16 GLN B C 1
ATOM 1009 O O . GLN B 1 16 ? -6.582 42.031 25.422 1 95.12 16 GLN B O 1
ATOM 1014 N N . GLN B 1 17 ? -7.539 43.719 24.406 1 95.38 17 GLN B N 1
ATOM 1015 C CA . GLN B 1 17 ? -8.164 42.875 23.391 1 95.38 17 GLN B CA 1
ATOM 1016 C C . GLN B 1 17 ? -7.113 42.188 22.5 1 95.38 17 GLN B C 1
ATOM 1018 O O . GLN B 1 17 ? -7.219 41 22.203 1 95.38 17 GLN B O 1
ATOM 1023 N N . SER B 1 18 ? -6.137 42.969 22.125 1 95.5 18 SER B N 1
ATOM 1024 C CA . SER B 1 18 ? -5.055 42.438 21.297 1 95.5 18 SER B CA 1
ATOM 1025 C C . SER B 1 18 ? -4.289 41.344 22.031 1 95.5 18 SER B C 1
ATOM 1027 O O . SER B 1 18 ? -3.984 40.312 21.453 1 95.5 18 SER B O 1
ATOM 1029 N N . ASN B 1 19 ? -4.074 41.531 23.266 1 94.94 19 ASN B N 1
ATOM 1030 C CA . ASN B 1 1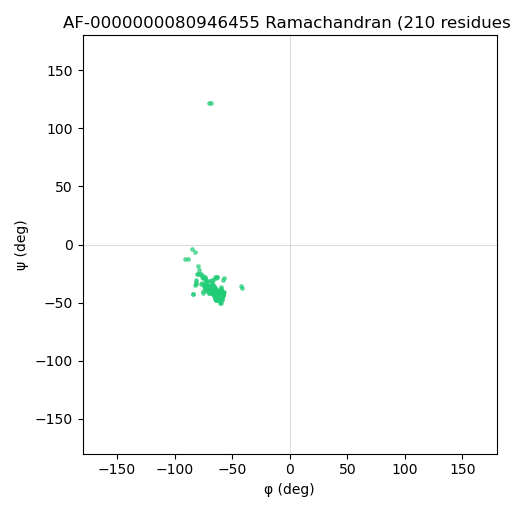9 ? -3.34 40.531 24.062 1 94.94 19 ASN B CA 1
ATOM 1031 C C . ASN B 1 19 ? -4.137 39.25 24.234 1 94.94 19 ASN B C 1
ATOM 1033 O O . ASN B 1 19 ? -3.561 38.156 24.25 1 94.94 19 ASN B O 1
ATOM 1037 N N . ARG B 1 20 ? -5.445 39.375 24.391 1 96.38 20 ARG B N 1
ATOM 1038 C CA . ARG B 1 20 ? -6.301 38.188 24.5 1 96.38 20 ARG B CA 1
ATOM 1039 C C . ARG B 1 20 ? -6.23 37.344 23.234 1 96.38 20 ARG B C 1
ATOM 1041 O O . ARG B 1 20 ? -6.043 36.125 23.312 1 96.38 20 ARG B O 1
ATOM 1048 N N . GLU B 1 21 ? -6.352 38.031 22.125 1 97.25 21 GLU B N 1
ATOM 1049 C CA . GLU B 1 21 ? -6.289 37.312 20.859 1 97.25 21 GLU B CA 1
ATOM 1050 C C . GLU B 1 21 ? -4.914 36.656 20.641 1 97.25 21 GLU B C 1
ATOM 1052 O O . GLU B 1 21 ? -4.812 35.531 20.188 1 97.25 21 GLU B O 1
ATOM 1057 N N . LEU B 1 22 ? -3.906 37.438 20.938 1 96.81 22 LEU B N 1
ATOM 1058 C CA . LEU B 1 22 ? -2.537 36.969 20.766 1 96.81 22 LEU B CA 1
ATOM 1059 C C . LEU B 1 22 ? -2.283 35.719 21.641 1 96.81 22 LEU B C 1
ATOM 1061 O O . LEU B 1 22 ? -1.628 34.781 21.203 1 96.81 22 LEU B O 1
ATOM 1065 N N . THR B 1 23 ? -2.76 35.75 22.859 1 96.69 23 THR B N 1
ATOM 1066 C CA . THR B 1 23 ? -2.617 34.594 23.75 1 96.69 23 THR B CA 1
ATOM 1067 C C . THR B 1 23 ? -3.252 33.344 23.156 1 96.69 23 THR B C 1
ATOM 1069 O O . THR B 1 23 ? -2.672 32.25 23.203 1 96.69 23 THR B O 1
ATOM 1072 N N . MET B 1 24 ? -4.379 33.469 22.609 1 97.56 24 MET B N 1
ATOM 1073 C CA . MET B 1 24 ? -5.074 32.344 21.984 1 97.56 24 MET B CA 1
ATOM 1074 C C . MET B 1 24 ? -4.266 31.812 20.812 1 97.56 24 MET B C 1
ATOM 1076 O O . MET B 1 24 ? -4.121 30.594 20.656 1 97.56 24 MET B O 1
ATOM 1080 N N . MET B 1 25 ? -3.723 32.688 20.047 1 97.38 25 MET B N 1
ATOM 1081 C CA . MET B 1 25 ? -2.986 32.281 18.859 1 97.38 25 MET B CA 1
ATOM 1082 C C . MET B 1 25 ? -1.657 31.641 19.219 1 97.38 25 MET B C 1
ATOM 1084 O O . MET B 1 25 ? -1.218 30.688 18.562 1 97.38 25 MET B O 1
ATOM 1088 N N . ARG B 1 26 ? -1.081 32.156 20.266 1 96.75 26 ARG B N 1
ATOM 1089 C CA . ARG B 1 26 ? 0.183 31.578 20.734 1 96.75 26 ARG B CA 1
ATOM 1090 C C . ARG B 1 26 ? -0 30.156 21.219 1 96.75 26 ARG B C 1
ATOM 1092 O O . ARG B 1 26 ? 0.931 29.344 21.156 1 96.75 26 ARG B O 1
ATOM 1099 N N . GLY B 1 27 ? -1.193 29.859 21.688 1 96.81 27 GLY B N 1
ATOM 1100 C CA . GLY B 1 27 ? -1.521 28.5 22.109 1 96.81 27 GLY B CA 1
ATOM 1101 C C . GLY B 1 27 ? -1.899 27.594 20.953 1 96.81 27 GLY B C 1
ATOM 1102 O O . GLY B 1 27 ? -1.563 26.406 20.938 1 96.81 27 GLY B O 1
ATOM 1103 N N . LYS B 1 28 ? -2.516 28.125 20 1 98.31 28 LYS B N 1
ATOM 1104 C CA . LYS B 1 28 ? -3.072 27.344 18.906 1 98.31 28 LYS B CA 1
ATOM 1105 C C . LYS B 1 28 ? -2.014 27.047 17.844 1 98.31 28 LYS B C 1
ATOM 1107 O O . LYS B 1 28 ? -1.932 25.922 17.344 1 98.31 28 LYS B O 1
ATOM 1112 N N . LEU B 1 29 ? -1.235 28.047 17.547 1 98.25 29 LEU B N 1
ATOM 1113 C CA . LEU B 1 29 ? -0.303 27.938 16.438 1 98.25 29 LEU B CA 1
ATOM 1114 C C . LEU B 1 29 ? 0.675 26.781 16.672 1 98.25 29 LEU B C 1
ATOM 1116 O O . LEU B 1 29 ? 0.842 25.922 15.805 1 98.25 29 LEU B O 1
ATOM 1120 N N . PRO B 1 30 ? 1.311 26.688 17.781 1 98.19 30 PRO B N 1
ATOM 1121 C CA . PRO B 1 30 ? 2.229 25.562 18.016 1 98.19 30 PRO B CA 1
ATOM 1122 C C . PRO B 1 30 ? 1.533 24.203 17.938 1 98.19 30 PRO B C 1
ATOM 1124 O O . PRO B 1 30 ? 2.1 23.25 17.422 1 98.19 30 PRO B O 1
ATOM 1127 N N . LYS B 1 31 ? 0.346 24.188 18.453 1 98.38 31 LYS B N 1
ATOM 1128 C CA . LYS B 1 31 ? -0.395 22.922 18.469 1 98.38 31 LYS B CA 1
ATOM 1129 C C . LYS B 1 31 ? -0.689 22.453 17.047 1 98.38 31 LYS B C 1
ATOM 1131 O O . LYS B 1 31 ? -0.452 21.281 16.703 1 98.38 31 LYS B O 1
ATOM 1136 N N . VAL B 1 32 ? -1.148 23.312 16.281 1 98.62 32 VAL B N 1
ATOM 1137 C CA . VAL B 1 32 ? -1.5 22.984 14.898 1 98.62 32 VAL B CA 1
ATOM 1138 C C . VAL B 1 32 ? -0.237 22.656 14.109 1 98.62 32 VAL B C 1
ATOM 1140 O O . VAL B 1 32 ? -0.251 21.781 13.242 1 98.62 32 VAL B O 1
ATOM 1143 N N . THR B 1 33 ? 0.795 23.359 14.367 1 98.5 33 THR B N 1
ATOM 1144 C CA . THR B 1 33 ? 2.076 23.094 13.719 1 98.5 33 THR B CA 1
ATOM 1145 C C . THR B 1 33 ? 2.564 21.688 14.031 1 98.5 33 THR B C 1
ATOM 1147 O O . THR B 1 33 ? 3 20.969 13.133 1 98.5 33 THR B O 1
ATOM 1150 N N . GLU B 1 34 ? 2.434 21.297 15.242 1 98.5 34 GLU B N 1
ATOM 1151 C CA . GLU B 1 34 ? 2.822 19.953 15.664 1 98.5 34 GLU B CA 1
ATOM 1152 C C . GLU B 1 34 ? 1.967 18.891 14.977 1 98.5 34 GLU B C 1
ATOM 1154 O O . GLU B 1 34 ? 2.48 17.859 14.547 1 98.5 34 GLU B O 1
ATOM 1159 N N . GLU B 1 35 ? 0.764 19.156 14.945 1 98.62 35 GLU B N 1
ATOM 1160 C CA . GLU B 1 35 ? -0.15 18.25 14.258 1 98.62 35 GLU B CA 1
ATOM 1161 C C . GLU B 1 35 ? 0.229 18.078 12.789 1 98.62 35 GLU B C 1
ATOM 1163 O O . GLU B 1 35 ? 0.249 16.969 12.266 1 98.62 35 GLU B O 1
ATOM 1168 N N . ARG B 1 36 ? 0.51 19.141 12.156 1 98.69 36 ARG B N 1
ATOM 1169 C CA . ARG B 1 36 ? 0.941 19.141 10.766 1 98.69 36 ARG B CA 1
ATOM 1170 C C . ARG B 1 36 ? 2.213 18.312 10.594 1 98.69 36 ARG B C 1
ATOM 1172 O O . ARG B 1 36 ? 2.299 17.469 9.695 1 98.69 36 ARG B O 1
ATOM 1179 N N . ASP B 1 37 ? 3.146 18.516 11.398 1 98.56 37 ASP B N 1
ATOM 1180 C CA . ASP B 1 37 ? 4.418 17.797 11.328 1 98.56 37 ASP B CA 1
ATOM 1181 C C . ASP B 1 37 ? 4.215 16.297 11.531 1 98.56 37 ASP B C 1
ATOM 1183 O O . ASP B 1 37 ? 4.848 15.484 10.859 1 98.56 37 ASP B O 1
ATOM 1187 N N . TYR B 1 38 ? 3.402 15.945 12.422 1 98.69 38 TYR B N 1
ATOM 1188 C CA . TYR B 1 38 ? 3.064 14.547 12.672 1 98.69 38 TYR B CA 1
ATOM 1189 C C . TYR B 1 38 ? 2.439 13.914 11.43 1 98.69 38 TYR B C 1
ATOM 1191 O O . TYR B 1 38 ? 2.811 12.805 11.039 1 98.69 38 TYR B O 1
ATOM 1199 N N . MET B 1 39 ? 1.503 14.609 10.914 1 98.25 39 MET B N 1
ATOM 1200 C CA . MET B 1 39 ? 0.846 14.102 9.711 1 98.25 39 MET B CA 1
ATOM 1201 C C . MET B 1 39 ? 1.846 13.93 8.57 1 98.25 39 MET B C 1
ATOM 1203 O O . MET B 1 39 ? 1.752 12.984 7.793 1 98.25 39 MET B O 1
ATOM 1207 N N . TRP B 1 40 ? 2.713 14.867 8.492 1 98.5 40 TRP B N 1
ATOM 1208 C CA . TRP B 1 40 ? 3.764 14.773 7.48 1 98.5 40 TRP B CA 1
ATOM 1209 C C . TRP B 1 40 ? 4.57 13.492 7.648 1 98.5 40 TRP B C 1
ATOM 1211 O O . TRP B 1 40 ? 4.883 12.812 6.668 1 98.5 40 TRP B O 1
ATOM 1221 N N . GLU B 1 41 ? 4.867 13.125 8.797 1 98.56 41 GLU B N 1
ATOM 1222 C CA . GLU B 1 41 ? 5.586 11.891 9.086 1 98.56 41 GLU B CA 1
ATOM 1223 C C . GLU B 1 41 ? 4.754 10.664 8.719 1 98.56 41 GLU B C 1
ATOM 1225 O O . GLU B 1 41 ? 5.273 9.695 8.164 1 98.56 41 GLU B O 1
ATOM 1230 N N . GLN B 1 42 ? 3.504 10.773 8.977 1 98.56 42 GLN B N 1
ATOM 1231 C CA . GLN B 1 42 ? 2.619 9.664 8.633 1 98.56 42 GLN B CA 1
ATOM 1232 C C . GLN B 1 42 ? 2.506 9.492 7.121 1 98.56 42 GLN B C 1
ATOM 1234 O O . GLN B 1 42 ? 2.502 8.375 6.613 1 98.56 42 GLN B O 1
ATOM 1239 N N . VAL B 1 43 ? 2.42 10.594 6.441 1 98.75 43 VAL B N 1
ATOM 1240 C CA . VAL B 1 43 ? 2.363 10.562 4.984 1 98.75 43 VAL B CA 1
ATOM 1241 C C . VAL B 1 43 ? 3.619 9.891 4.434 1 98.75 43 VAL B C 1
ATOM 1243 O O . VAL B 1 43 ? 3.537 9.039 3.541 1 98.75 43 VAL B O 1
ATOM 1246 N N . LYS B 1 44 ? 4.719 10.242 4.98 1 98.5 44 LYS B N 1
ATOM 1247 C CA . LYS B 1 44 ? 5.98 9.648 4.547 1 98.5 44 LYS B CA 1
ATOM 1248 C C . LYS B 1 44 ? 5.996 8.148 4.797 1 98.5 44 LYS B C 1
ATOM 1250 O O . LYS B 1 44 ? 6.391 7.371 3.922 1 98.5 44 LYS B O 1
ATOM 1255 N N . GLN B 1 45 ? 5.574 7.73 5.891 1 98.56 45 GLN B N 1
ATOM 1256 C CA . GLN B 1 45 ? 5.562 6.32 6.262 1 98.56 45 GLN B CA 1
ATOM 1257 C C . GLN B 1 45 ? 4.621 5.523 5.363 1 98.56 45 GLN B C 1
ATOM 1259 O O . GLN B 1 45 ? 4.988 4.469 4.848 1 98.56 45 GLN B O 1
ATOM 1264 N N . TYR B 1 46 ? 3.5 6.031 5.184 1 98.56 46 TYR B N 1
ATOM 1265 C CA . TYR B 1 46 ? 2.514 5.32 4.379 1 98.56 46 TYR B CA 1
ATOM 1266 C C . TYR B 1 46 ? 2.922 5.293 2.912 1 98.56 46 TYR B C 1
ATOM 1268 O O . TYR B 1 46 ? 2.664 4.316 2.207 1 98.56 46 TYR B O 1
ATOM 1276 N N . SER B 1 47 ? 3.459 6.395 2.516 1 98.06 47 SER B N 1
ATOM 1277 C CA . SER B 1 47 ? 3.98 6.438 1.153 1 98.06 47 SER B CA 1
ATOM 1278 C C . SER B 1 47 ? 5.035 5.359 0.93 1 98.06 47 SER B C 1
ATOM 1280 O O . SER B 1 47 ? 5.02 4.668 -0.09 1 98.06 47 SER B O 1
ATOM 1282 N N . GLU B 1 48 ? 5.891 5.176 1.798 1 98.62 48 GLU B N 1
ATOM 1283 C CA . GLU B 1 48 ? 6.93 4.152 1.725 1 98.62 48 GLU B CA 1
ATOM 1284 C C . GLU B 1 48 ? 6.324 2.752 1.759 1 98.62 48 GLU B C 1
ATOM 1286 O O . GLU B 1 48 ? 6.723 1.879 0.985 1 98.62 48 GLU B O 1
ATOM 1291 N N . GLN B 1 49 ? 5.402 2.607 2.629 1 98.69 49 GLN B N 1
ATOM 1292 C CA . GLN B 1 49 ? 4.73 1.315 2.725 1 98.69 49 GLN B CA 1
ATOM 1293 C C . GLN B 1 49 ? 4.004 0.976 1.427 1 98.69 49 GLN B C 1
ATOM 1295 O O . GLN B 1 49 ? 4.027 -0.172 0.978 1 98.69 49 GLN B O 1
ATOM 1300 N N . ASN B 1 50 ? 3.389 1.955 0.909 1 98.38 50 ASN B N 1
ATOM 1301 C CA . ASN B 1 50 ? 2.711 1.782 -0.371 1 98.38 50 ASN B CA 1
ATOM 1302 C C . ASN B 1 50 ? 3.688 1.37 -1.471 1 98.38 50 ASN B C 1
ATOM 1304 O O . ASN B 1 50 ? 3.373 0.508 -2.293 1 98.38 50 ASN B O 1
ATOM 1308 N N . MET B 1 51 ? 4.812 2.012 -1.484 1 98.31 51 MET B N 1
ATOM 1309 C CA . MET B 1 51 ? 5.832 1.681 -2.479 1 98.31 51 MET B CA 1
ATOM 1310 C C . MET B 1 51 ? 6.305 0.24 -2.314 1 98.31 51 MET B C 1
ATOM 1312 O O . MET B 1 51 ? 6.422 -0.495 -3.297 1 98.31 51 MET B O 1
ATOM 1316 N N . LEU B 1 52 ? 6.508 -0.239 -1.145 1 98.75 52 LEU B N 1
ATOM 1317 C CA . LEU B 1 52 ? 6.965 -1.595 -0.86 1 98.75 52 LEU B CA 1
ATOM 1318 C C . LEU B 1 52 ? 5.895 -2.617 -1.224 1 98.75 52 LEU B C 1
ATOM 1320 O O . LEU B 1 52 ? 6.195 -3.65 -1.826 1 98.75 52 LEU B O 1
ATOM 1324 N N . LEU B 1 53 ? 4.719 -2.295 -0.908 1 98.88 53 LEU B N 1
ATOM 1325 C CA . LEU B 1 53 ? 3.611 -3.191 -1.22 1 98.88 53 LEU B CA 1
ATOM 1326 C C . LEU B 1 53 ? 3.41 -3.305 -2.727 1 98.88 53 LEU B C 1
ATOM 1328 O O . LEU B 1 53 ? 3.152 -4.395 -3.244 1 98.88 53 LEU B O 1
ATOM 1332 N N . ASN B 1 54 ? 3.586 -2.193 -3.418 1 98.62 54 ASN B N 1
ATOM 1333 C CA . ASN B 1 54 ? 3.494 -2.221 -4.875 1 98.62 54 ASN B CA 1
ATOM 1334 C C . ASN B 1 54 ? 4.574 -3.109 -5.484 1 98.62 54 ASN B C 1
ATOM 1336 O O . ASN B 1 54 ? 4.305 -3.859 -6.426 1 98.62 54 ASN B O 1
ATOM 1340 N N . ALA B 1 55 ? 5.688 -2.975 -4.957 1 98.75 55 ALA B N 1
ATOM 1341 C CA . ALA B 1 55 ? 6.785 -3.814 -5.43 1 98.75 55 ALA B CA 1
ATOM 1342 C C . ALA B 1 55 ? 6.504 -5.289 -5.16 1 98.75 55 ALA B C 1
ATOM 1344 O O . ALA B 1 55 ? 6.75 -6.141 -6.016 1 98.75 55 ALA B O 1
ATOM 1345 N N . GLU B 1 56 ? 6.012 -5.547 -3.996 1 98.88 56 GLU B N 1
ATOM 1346 C CA . GLU B 1 56 ? 5.664 -6.914 -3.635 1 98.88 56 GLU B CA 1
ATOM 1347 C C . GLU B 1 56 ? 4.582 -7.473 -4.559 1 98.88 56 GLU B C 1
ATOM 1349 O O . GLU B 1 56 ? 4.664 -8.625 -4.992 1 98.88 56 GLU B O 1
ATOM 1354 N N . VAL B 1 57 ? 3.627 -6.742 -4.844 1 98.94 57 VAL B N 1
ATOM 1355 C CA . VAL B 1 57 ? 2.559 -7.145 -5.75 1 98.94 57 VAL B CA 1
ATOM 1356 C C . VAL B 1 57 ? 3.146 -7.508 -7.113 1 98.94 57 VAL B C 1
ATOM 1358 O O . VAL B 1 57 ? 2.771 -8.523 -7.707 1 98.94 57 VAL B O 1
ATOM 1361 N N . ASN B 1 58 ? 4.078 -6.727 -7.566 1 98.81 58 ASN B N 1
ATOM 1362 C CA . ASN B 1 58 ? 4.691 -6.992 -8.859 1 98.81 58 ASN B CA 1
ATOM 1363 C C . ASN B 1 58 ? 5.484 -8.297 -8.852 1 98.81 58 ASN B C 1
ATOM 1365 O O . ASN B 1 58 ? 5.418 -9.07 -9.812 1 98.81 58 ASN B O 1
ATOM 1369 N N . VAL B 1 59 ? 6.164 -8.539 -7.793 1 98.94 59 VAL B N 1
ATOM 1370 C CA . VAL B 1 59 ? 6.938 -9.766 -7.652 1 98.94 59 VAL B CA 1
ATOM 1371 C C . VAL B 1 59 ? 5.996 -10.969 -7.633 1 98.94 59 VAL B C 1
ATOM 1373 O O . VAL B 1 59 ? 6.246 -11.969 -8.305 1 98.94 59 VAL B O 1
ATOM 1376 N N . LEU B 1 60 ? 4.918 -10.875 -6.953 1 98.94 60 LEU B N 1
ATOM 1377 C CA . LEU B 1 60 ? 3.951 -11.961 -6.836 1 98.94 60 LEU B CA 1
ATOM 1378 C C . LEU B 1 60 ? 3.27 -12.227 -8.172 1 98.94 60 LEU B C 1
ATOM 1380 O O . LEU B 1 60 ? 3.057 -13.383 -8.547 1 98.94 60 LEU B O 1
ATOM 1384 N N . LYS B 1 61 ? 3.006 -11.203 -8.898 1 98.94 61 LYS B N 1
ATOM 1385 C CA . LYS B 1 61 ? 2.395 -11.352 -10.219 1 98.94 61 LYS B CA 1
ATOM 1386 C C . LYS B 1 61 ? 3.332 -12.078 -11.18 1 98.94 61 LYS B C 1
ATOM 1388 O O . LYS B 1 61 ? 2.895 -12.938 -11.953 1 98.94 61 LYS B O 1
ATOM 1393 N N . LYS B 1 62 ? 4.574 -11.82 -11.094 1 98.88 62 LYS B N 1
ATOM 1394 C CA . LYS B 1 62 ? 5.555 -12.5 -11.938 1 98.88 62 LYS B CA 1
ATOM 1395 C C . LYS B 1 62 ? 5.672 -13.977 -11.562 1 98.88 62 LYS B C 1
ATOM 1397 O O . LYS B 1 62 ? 5.824 -14.836 -12.438 1 98.88 62 LYS B O 1
ATOM 1402 N N . LYS B 1 63 ? 5.633 -14.211 -10.297 1 98.94 63 LYS B N 1
ATOM 1403 C CA . LYS B 1 63 ? 5.672 -15.594 -9.828 1 98.94 63 LYS B CA 1
ATOM 1404 C C . LYS B 1 63 ? 4.453 -16.375 -10.312 1 98.94 63 LYS B C 1
ATOM 1406 O O . LYS B 1 63 ? 4.574 -17.531 -10.719 1 98.94 63 LYS B O 1
ATOM 1411 N N . ILE B 1 64 ? 3.34 -15.742 -10.281 1 98.94 64 ILE B N 1
ATOM 1412 C CA . ILE B 1 64 ? 2.107 -16.375 -10.75 1 98.94 64 ILE B CA 1
ATOM 1413 C C . ILE B 1 64 ? 2.229 -16.688 -12.234 1 98.94 64 ILE B C 1
ATOM 1415 O O . ILE B 1 64 ? 1.88 -17.797 -12.672 1 98.94 64 ILE B O 1
ATOM 1419 N N . GLU B 1 65 ? 2.742 -15.812 -12.984 1 98.81 65 GLU B N 1
ATOM 1420 C CA . GLU B 1 65 ? 2.938 -16.047 -14.414 1 98.81 65 GLU B CA 1
ATOM 1421 C C . GLU B 1 65 ? 3.834 -17.266 -14.656 1 98.81 65 GLU B C 1
ATOM 1423 O O . GLU B 1 65 ? 3.529 -18.109 -15.5 1 98.81 65 GLU B O 1
ATOM 1428 N N . THR B 1 66 ? 4.859 -17.312 -13.953 1 98.88 66 THR B N 1
ATOM 1429 C CA . THR B 1 66 ? 5.797 -18.422 -14.078 1 98.88 66 THR B CA 1
ATOM 1430 C C . THR B 1 66 ? 5.129 -19.75 -13.695 1 98.88 66 THR B C 1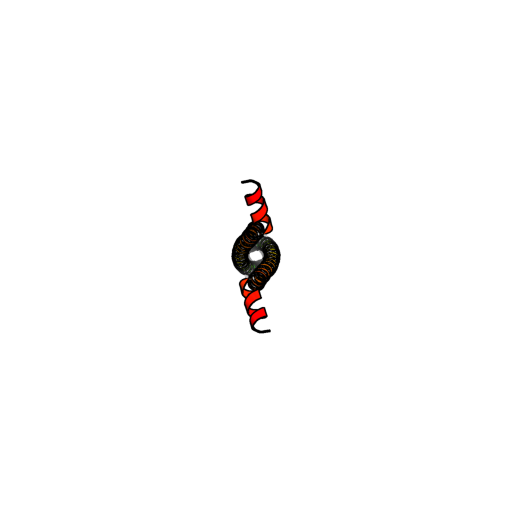
ATOM 1432 O O . THR B 1 66 ? 5.301 -20.75 -14.383 1 98.88 66 THR B O 1
ATOM 1435 N N . LEU B 1 67 ?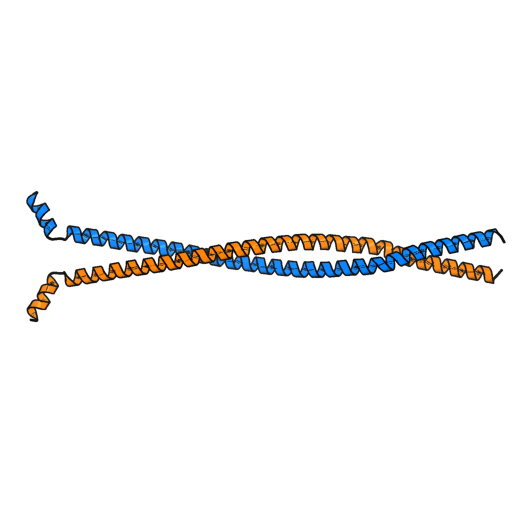 4.371 -19.734 -12.688 1 98.88 67 LEU B N 1
ATOM 1436 C CA . LEU B 1 67 ? 3.709 -20.938 -12.211 1 98.88 67 LEU B CA 1
ATOM 1437 C C . LEU B 1 67 ? 2.625 -21.375 -13.188 1 98.88 67 LEU B C 1
ATOM 1439 O O . LEU B 1 67 ? 2.447 -22.578 -13.422 1 98.88 67 LEU B O 1
ATOM 1443 N N . GLU B 1 68 ? 1.975 -20.422 -13.742 1 98.81 68 GLU B N 1
ATOM 1444 C CA . GLU B 1 68 ? 0.96 -20.75 -14.742 1 98.81 68 GLU B CA 1
ATOM 1445 C C . GLU B 1 68 ? 1.588 -21.359 -15.992 1 98.81 68 GLU B C 1
ATOM 1447 O O . GLU B 1 68 ? 1.065 -22.328 -16.547 1 98.81 68 GLU B O 1
ATOM 1452 N N . GLU B 1 69 ? 2.684 -20.844 -16.438 1 98.75 69 GLU B N 1
ATOM 1453 C CA . GLU B 1 69 ? 3.402 -21.406 -17.578 1 98.75 69 GLU B CA 1
ATOM 1454 C C . GLU B 1 69 ? 3.873 -22.828 -17.281 1 98.75 69 GLU B C 1
ATOM 1456 O O . GLU B 1 69 ? 3.75 -23.703 -18.125 1 98.75 69 GLU B O 1
ATOM 1461 N N . ASN B 1 70 ? 4.344 -23.094 -16.125 1 98.62 70 ASN B N 1
ATOM 1462 C CA . ASN B 1 70 ? 4.789 -24.422 -15.719 1 98.62 70 ASN B CA 1
ATOM 1463 C C . ASN B 1 70 ? 3.631 -25.406 -15.672 1 98.62 70 ASN B C 1
ATOM 1465 O O . ASN B 1 70 ? 3.781 -26.562 -16.078 1 98.62 70 ASN B O 1
ATOM 1469 N N . ASN B 1 71 ? 2.543 -24.938 -15.211 1 98.62 71 ASN B N 1
ATOM 1470 C CA . ASN B 1 71 ? 1.359 -25.797 -15.164 1 98.62 71 ASN B CA 1
ATOM 1471 C C . ASN B 1 71 ? 0.898 -26.203 -16.562 1 98.62 71 ASN B C 1
ATOM 1473 O O . ASN B 1 71 ? 0.564 -27.359 -16.797 1 98.62 71 ASN B O 1
ATOM 1477 N N . LEU B 1 72 ? 0.957 -25.25 -17.406 1 98.56 72 LEU B N 1
ATOM 1478 C CA . LEU B 1 72 ? 0.564 -25.516 -18.781 1 98.56 72 LEU B CA 1
ATOM 1479 C C . LEU B 1 72 ? 1.536 -26.5 -19.438 1 98.56 72 LEU B C 1
ATOM 1481 O O . LEU B 1 72 ? 1.119 -27.391 -20.188 1 98.56 72 LEU B O 1
ATOM 1485 N N . GLU B 1 73 ? 2.783 -26.344 -19.234 1 98.69 73 GLU B N 1
ATOM 1486 C CA . GLU B 1 73 ? 3.795 -27.25 -19.75 1 98.69 73 GLU B CA 1
ATOM 1487 C C . GLU B 1 73 ? 3.566 -28.672 -19.25 1 98.69 73 GLU B C 1
ATOM 1489 O O . GLU B 1 73 ? 3.623 -29.625 -20.016 1 98.69 73 GLU B O 1
ATOM 1494 N N . LYS B 1 74 ? 3.26 -28.844 -18.016 1 98.69 74 LYS B N 1
ATOM 1495 C CA . LYS B 1 74 ? 3.023 -30.156 -17.438 1 98.69 74 LYS B CA 1
ATOM 1496 C C . LYS B 1 74 ? 1.742 -30.781 -17.984 1 98.69 74 LYS B C 1
ATOM 1498 O O . LYS B 1 74 ? 1.686 -31.984 -18.219 1 98.69 74 LYS B O 1
ATOM 1503 N N . GLU B 1 75 ? 0.79 -29.938 -18.172 1 98.56 75 GLU B N 1
ATOM 1504 C CA . GLU B 1 75 ? -0.425 -30.422 -18.812 1 98.56 75 GLU B CA 1
ATOM 1505 C C . GLU B 1 75 ? -0.134 -30.953 -20.219 1 98.56 75 GLU B C 1
ATOM 1507 O O . GLU B 1 75 ? -0.689 -31.969 -20.625 1 98.56 75 GLU B O 1
ATOM 1512 N N . GLY B 1 76 ? 0.66 -30.25 -20.969 1 98.75 76 GLY B N 1
ATOM 1513 C CA . GLY B 1 76 ? 1.098 -30.734 -22.266 1 98.75 76 GLY B CA 1
ATOM 1514 C C . GLY B 1 76 ? 1.835 -32.062 -22.188 1 98.75 76 GLY B C 1
ATOM 1515 O O . GLY B 1 76 ? 1.582 -32.969 -22.984 1 98.75 76 GLY B O 1
ATOM 1516 N N . GLN B 1 77 ? 2.648 -32.188 -21.219 1 98.62 77 GLN B N 1
ATOM 1517 C CA . GLN B 1 77 ? 3.406 -33.438 -21.016 1 98.62 77 GLN B CA 1
ATOM 1518 C C . GLN B 1 77 ? 2.482 -34.594 -20.672 1 98.62 77 GLN B C 1
ATOM 1520 O O . GLN B 1 77 ? 2.656 -35.719 -21.172 1 98.62 77 GLN B O 1
ATOM 1525 N N . ILE B 1 78 ? 1.555 -34.344 -19.812 1 98.69 78 ILE B N 1
ATOM 1526 C CA . ILE B 1 78 ? 0.593 -35.375 -19.422 1 98.69 78 ILE B CA 1
ATOM 1527 C C . ILE B 1 78 ? -0.185 -35.844 -20.641 1 98.69 78 ILE B C 1
ATOM 1529 O O . ILE B 1 78 ? -0.346 -37.062 -20.844 1 98.69 78 ILE B O 1
ATOM 1533 N N . SER B 1 79 ? -0.569 -34.969 -21.469 1 98.19 79 SER B N 1
ATOM 1534 C CA . SER B 1 79 ? -1.308 -35.312 -22.688 1 98.19 79 SER B CA 1
ATOM 1535 C C . SER B 1 79 ? -0.475 -36.188 -23.609 1 98.19 79 SER B C 1
ATOM 1537 O O . SER B 1 79 ? -0.976 -37.188 -24.156 1 98.19 79 SER B O 1
ATOM 1539 N N . ILE B 1 80 ? 0.75 -35.875 -23.797 1 98.19 80 ILE B N 1
ATOM 1540 C CA . ILE B 1 80 ? 1.643 -36.625 -24.672 1 98.19 80 ILE B CA 1
ATOM 1541 C C . ILE B 1 80 ? 1.833 -38.031 -24.125 1 98.19 80 ILE B C 1
ATOM 1543 O O . ILE B 1 80 ? 1.761 -39 -24.859 1 98.19 80 ILE B O 1
ATOM 1547 N N . LEU B 1 81 ? 1.948 -38.156 -22.828 1 97.38 81 LEU B N 1
ATOM 1548 C CA . LEU B 1 81 ? 2.174 -39.469 -22.188 1 97.38 81 LEU B CA 1
ATOM 1549 C C . LEU B 1 81 ? 0.918 -40.312 -22.25 1 97.38 81 LEU B C 1
ATOM 1551 O O . LEU B 1 81 ? 1 -41.531 -22.5 1 97.38 81 LEU B O 1
ATOM 1555 N N . GLN B 1 82 ? -0.197 -39.719 -22.047 1 96.56 82 GLN B N 1
ATOM 1556 C CA . GLN B 1 82 ? -1.454 -40.438 -22.156 1 96.56 82 GLN B CA 1
ATOM 1557 C C . GLN B 1 82 ? -1.659 -40.969 -23.578 1 96.56 82 GLN B C 1
ATOM 1559 O O . GLN B 1 82 ? -2.111 -42.125 -23.766 1 96.56 82 GLN B O 1
ATOM 1564 N N . ASP B 1 83 ? -1.325 -40.188 -24.562 1 95.19 83 ASP B N 1
ATOM 1565 C CA . ASP B 1 83 ? -1.448 -40.625 -25.953 1 95.19 83 ASP B CA 1
ATOM 1566 C C . ASP B 1 83 ? -0.517 -41.781 -26.266 1 95.19 83 ASP B C 1
ATOM 1568 O O . ASP B 1 83 ? -0.888 -42.688 -27 1 95.19 83 ASP B O 1
ATOM 1572 N N . SER B 1 84 ? 0.608 -41.719 -25.719 1 91.69 84 SER B N 1
ATOM 1573 C CA . SER B 1 84 ? 1.585 -42.781 -25.922 1 91.69 84 SER B CA 1
ATOM 1574 C C . SER B 1 84 ? 1.112 -44.094 -25.297 1 91.69 84 SER B C 1
ATOM 1576 O O . SER B 1 84 ? 1.3 -45.156 -25.859 1 91.69 84 SER B O 1
ATOM 1578 N N . LEU B 1 85 ? 0.486 -44 -24.188 1 89.69 85 LEU B N 1
ATOM 1579 C CA . LEU B 1 85 ? -0.035 -45.188 -23.516 1 89.69 85 LEU B CA 1
ATOM 1580 C C . LEU B 1 85 ? -1.234 -45.75 -24.266 1 89.69 85 LEU B C 1
ATOM 1582 O O . LEU B 1 85 ? -1.375 -46.969 -24.375 1 89.69 85 LEU B O 1
ATOM 1586 N N . ALA B 1 86 ? -1.951 -44.875 -24.781 1 87.81 86 ALA B N 1
ATOM 1587 C CA . ALA B 1 86 ? -3.127 -45.312 -25.531 1 87.81 86 ALA B CA 1
ATOM 1588 C C . ALA B 1 86 ? -2.723 -46 -26.828 1 87.81 86 ALA B C 1
ATOM 1590 O O . ALA B 1 86 ? -3.326 -47 -27.219 1 87.81 86 ALA B O 1
ATOM 1591 N N . LYS B 1 87 ? -1.744 -45.594 -27.531 1 86.25 87 LYS B N 1
ATOM 1592 C CA . LYS B 1 87 ? -1.254 -46.188 -28.766 1 86.25 87 LYS B CA 1
ATOM 1593 C C . LYS B 1 87 ? -0.639 -47.562 -28.5 1 86.25 87 LYS B C 1
ATOM 1595 O O . LYS B 1 87 ? -0.854 -48.5 -29.281 1 86.25 87 LYS B O 1
ATOM 1600 N N . ARG B 1 88 ? -0.05 -47.75 -27.469 1 81.56 88 ARG B N 1
ATOM 1601 C CA . ARG B 1 88 ? 0.569 -49.031 -27.125 1 81.56 88 ARG B CA 1
ATOM 1602 C C . ARG B 1 88 ? -0.485 -50.062 -26.766 1 81.56 88 ARG B C 1
ATOM 1604 O O . ARG B 1 88 ? -0.35 -51.25 -27.109 1 81.56 88 ARG B O 1
ATOM 1611 N N . SER B 1 89 ? -1.455 -49.656 -26.141 1 78.69 89 SER B N 1
ATOM 1612 C CA . SER B 1 89 ? -2.553 -50.562 -25.797 1 78.69 89 SER B CA 1
ATOM 1613 C C . SER B 1 89 ? -3.297 -51.031 -27.031 1 78.69 89 SER B C 1
ATOM 1615 O O . SER B 1 89 ? -3.68 -52.188 -27.141 1 78.69 89 SER B O 1
ATOM 1617 N N . PHE B 1 90 ? -3.311 -50.219 -27.969 1 75.06 90 PHE B N 1
ATOM 1618 C CA . PHE B 1 90 ? -3.973 -50.562 -29.234 1 75.06 90 PHE B CA 1
ATOM 1619 C C . PHE B 1 90 ? -3.123 -51.531 -30.047 1 75.06 90 PHE B C 1
ATOM 1621 O O . PHE B 1 90 ? -3.643 -52.5 -30.609 1 75.06 90 PHE B O 1
ATOM 1628 N N . ASP B 1 91 ? -1.916 -51.375 -30.125 1 74.75 91 ASP B N 1
ATOM 1629 C CA . ASP B 1 91 ? -1.002 -52.25 -30.844 1 74.75 91 ASP B CA 1
ATOM 1630 C C . ASP B 1 91 ? -0.937 -53.625 -30.203 1 74.75 91 ASP B C 1
ATOM 1632 O O . ASP B 1 91 ? -0.859 -54.656 -30.906 1 74.75 91 ASP B O 1
ATOM 1636 N N . ASP B 1 92 ? -1.013 -53.75 -28.922 1 72.5 92 ASP B N 1
ATOM 1637 C CA . ASP B 1 92 ? -1.02 -55.031 -28.219 1 72.5 92 ASP B CA 1
ATOM 1638 C C . ASP B 1 92 ? -2.297 -55.812 -28.516 1 72.5 92 ASP B C 1
ATOM 1640 O O . ASP B 1 92 ? -2.268 -57.031 -28.609 1 72.5 92 ASP B O 1
ATOM 1644 N N . LEU B 1 93 ? -3.287 -55.188 -28.688 1 67.69 93 LEU B N 1
ATOM 1645 C CA . LEU B 1 93 ? -4.562 -55.812 -29.016 1 67.69 93 LEU B CA 1
ATOM 1646 C C . LEU B 1 93 ? -4.562 -56.344 -30.438 1 67.69 93 LEU B C 1
ATOM 1648 O O . LEU B 1 93 ? -5.031 -57.438 -30.688 1 67.69 93 LEU B O 1
ATOM 1652 N N . LEU B 1 94 ? -3.936 -55.688 -31.375 1 70.31 94 LEU B N 1
ATOM 1653 C CA . LEU B 1 94 ? -3.881 -56.094 -32.781 1 70.31 94 LEU B CA 1
ATOM 1654 C C . LEU B 1 94 ? -2.801 -57.156 -32.969 1 70.31 94 LEU B C 1
ATOM 1656 O O . LEU B 1 94 ? -2.891 -57.969 -33.906 1 70.31 94 LEU B O 1
ATOM 1660 N N . GLY B 1 95 ? -1.776 -57.125 -32.25 1 59.06 95 GLY B N 1
ATOM 1661 C CA . GLY B 1 95 ? -0.697 -58.094 -32.344 1 59.06 95 GLY B CA 1
ATOM 1662 C C . GLY B 1 95 ? -0.958 -59.375 -31.594 1 59.06 95 GLY B C 1
ATOM 1663 O O . GLY B 1 95 ? -0.149 -60.281 -31.625 1 59.06 95 GLY B O 1
ATOM 1664 N N . SER B 1 96 ? -1.958 -59.5 -30.875 1 61.28 96 SER B N 1
ATOM 1665 C CA . SER B 1 96 ? -2.305 -60.75 -30.172 1 61.28 96 SER B CA 1
ATOM 1666 C C . SER B 1 96 ? -2.711 -61.844 -31.141 1 61.28 96 SER B C 1
ATOM 1668 O O . SER B 1 96 ? -3.41 -61.562 -32.125 1 61.28 96 SER B O 1
ATOM 1670 N N . PRO B 1 97 ? -1.978 -62.969 -31.094 1 58.72 97 PRO B N 1
ATOM 1671 C CA . PRO B 1 97 ? -2.277 -64.062 -32 1 58.72 97 PRO B CA 1
ATOM 1672 C C . PRO B 1 97 ? -3.775 -64.312 -32.156 1 58.72 97 PRO B C 1
ATOM 1674 O O . PRO B 1 97 ? -4.227 -64.812 -33.188 1 58.72 97 PRO B O 1
ATOM 1677 N N . GLU B 1 98 ? -4.316 -64.188 -31.281 1 52.44 98 GLU B N 1
ATOM 1678 C CA . GLU B 1 98 ? -5.723 -64.562 -31.375 1 52.44 98 GLU B CA 1
ATOM 1679 C C . GLU B 1 98 ? -6.465 -63.688 -32.375 1 52.44 98 GLU B C 1
ATOM 1681 O O . GLU B 1 98 ? -7.496 -64.125 -32.938 1 52.44 98 GLU B O 1
ATOM 1686 N N . HIS B 1 99 ? -6.062 -62.625 -32.531 1 54.56 99 HIS B N 1
ATOM 1687 C CA . HIS B 1 99 ? -6.762 -61.781 -33.5 1 54.56 99 HIS B CA 1
ATOM 1688 C C . HIS B 1 99 ? -6.348 -62.125 -34.906 1 54.56 99 HIS B C 1
ATOM 1690 O O . HIS B 1 99 ? -7.023 -61.719 -35.875 1 54.56 99 HIS B O 1
ATOM 1696 N N . LYS B 1 100 ? -5.18 -62.656 -35.094 1 52.91 100 LYS B N 1
ATOM 1697 C CA . LYS B 1 100 ? -4.926 -63.188 -36.406 1 52.91 100 LYS B CA 1
ATOM 1698 C C . LYS B 1 100 ? -5.969 -64.25 -36.781 1 52.91 100 LYS B C 1
ATOM 1700 O O . LYS B 1 100 ? -6.238 -64.438 -37.969 1 52.91 100 LYS B O 1
ATOM 1705 N N . PHE B 1 101 ? -6.469 -64.875 -35.938 1 48.56 101 PHE B N 1
ATOM 1706 C CA . PHE B 1 101 ? -7.352 -66 -36.25 1 48.56 101 PHE B CA 1
ATOM 1707 C C . PHE B 1 101 ? -8.727 -65.5 -36.688 1 48.56 101 PHE B C 1
ATOM 1709 O O . PHE B 1 101 ? -9.383 -66.062 -37.531 1 48.56 101 PHE B O 1
ATOM 1716 N N . PHE B 1 102 ? -9.07 -64.438 -36.094 1 50.59 102 PHE B N 1
ATOM 1717 C CA . PHE B 1 102 ? -10.43 -64.062 -36.5 1 50.59 102 PHE B CA 1
ATOM 1718 C C . PHE B 1 102 ? -10.453 -63.469 -37.875 1 50.59 102 PHE B C 1
ATOM 1720 O O . PHE B 1 102 ? -11.461 -63.562 -38.594 1 50.59 102 PHE B O 1
ATOM 1727 N N . GLY B 1 103 ? -9.406 -62.875 -38.219 1 49.25 103 GLY B N 1
ATOM 1728 C CA . GLY B 1 103 ? -9.398 -62.344 -39.562 1 49.25 103 GLY B CA 1
ATOM 1729 C C . GLY B 1 103 ? -9.32 -63.438 -40.625 1 49.25 103 GLY B C 1
ATOM 1730 O O . GLY B 1 103 ? -9.656 -63.219 -41.781 1 49.25 103 GLY B O 1
ATOM 1731 N N . THR B 1 104 ? -8.648 -64.5 -40.25 1 54.38 104 THR B N 1
ATOM 1732 C CA . THR B 1 104 ? -8.555 -65.562 -41.281 1 54.38 104 THR B CA 1
ATOM 1733 C C . THR B 1 104 ? -9.859 -66.312 -41.375 1 54.38 104 THR B C 1
ATOM 1735 O O . THR B 1 104 ? -10.062 -67.062 -42.312 1 54.38 104 THR B O 1
ATOM 1738 N N . LYS B 1 105 ? -10.656 -66.375 -40.25 1 51.81 105 LYS B N 1
ATOM 1739 C CA . LYS B 1 105 ? -11.852 -67.188 -40.469 1 51.81 105 LYS B CA 1
ATOM 1740 C C . LYS B 1 105 ? -12.922 -66.375 -41.219 1 51.81 105 LYS B C 1
ATOM 1742 O O . LYS B 1 105 ? -13.914 -66.938 -41.688 1 51.81 105 LYS B O 1
ATOM 1747 N N . LEU B 1 106 ? -12.75 -65 -41.188 1 45.34 106 LEU B N 1
ATOM 1748 C CA . LEU B 1 106 ? -13.812 -64.375 -41.906 1 45.34 106 LEU B CA 1
ATOM 1749 C C . LEU B 1 106 ? -13.438 -64.188 -43.375 1 45.34 106 LEU B C 1
ATOM 1751 O O . LEU B 1 106 ? -14.234 -63.656 -44.188 1 45.34 106 LEU B O 1
ATOM 1755 N N . LEU B 1 107 ? -12.18 -64.375 -43.688 1 38.22 107 LEU B N 1
ATOM 1756 C CA . LEU B 1 107 ? -11.984 -64.375 -45.125 1 38.22 107 LEU B CA 1
ATOM 1757 C C . LEU B 1 107 ? -12.172 -65.812 -45.688 1 38.22 107 LEU B C 1
ATOM 1759 O O . LEU B 1 107 ? -11.828 -66.75 -45.031 1 38.22 107 LEU B O 1
#

Solvent-accessible surface area (backbone atoms only — not comparable to full-atom values): 11197 Å² total; per-residue (Å²): 118,68,66,62,53,50,50,47,50,51,50,51,51,50,35,51,53,47,49,53,54,39,52,53,46,65,57,45,41,59,52,44,48,51,52,26,54,50,32,50,53,48,36,52,52,36,50,50,50,40,52,52,47,51,52,49,45,53,52,52,52,52,51,42,53,53,45,52,53,52,40,52,52,46,51,53,50,45,52,55,50,52,52,54,52,52,54,52,55,52,51,55,59,66,66,35,68,69,50,56,50,54,58,54,69,72,96,116,69,67,63,52,51,50,47,51,51,50,51,51,49,36,52,53,47,49,54,54,41,53,52,46,64,59,44,42,59,52,43,48,51,51,27,53,51,33,50,52,47,35,54,52,36,50,52,50,40,53,53,47,52,51,49,43,51,53,50,52,52,50,43,52,52,44,52,52,51,40,51,52,46,51,52,49,43,52,54,49,53,51,53,52,53,55,51,56,51,52,54,59,64,66,34,70,69,50,56,50,55,58,55,70,73,97

Foldseek 3Di:
DVVVVVVVVVVVVVVVVVVVVVVVCVVVVVVVVVVVVVVVVVVVVVVVVVVVVVVVVVVVVVVVVVVVVVVVVVVVVVVVVVVVVVVVVVVVVCPPVVNVVVVVVVD/DVVVVVVVVVVVVVVVVVVVVVVVCVVVVVVVVVVVVVVVVVVVVVVVVVVVVVVVVVVVVVVVVVVVVVVVVVVVVVVVVVVVVVVVVVVVVCPPVVNVVVVVVVD

Secondary structure (DSSP, 8-state):
-HHHHHHHHHHHHHHHHHHHHHHHHHHHHHHHHHHHHHHHHHHHHHHHHHHHHHHHHHHHHHHHHHHHHHHHHHHHHHHHHHHHHHHHHHHHHHHSHHHHHHHHH--/-HHHHHHHHHHHHHHHHHHHHHHHHHHHHHHHHHHHHHHHHHHHHHHHHHHHHHHHHHHHHHHHHHHHHHHHHHHHHHHHHHHHHHHHHHHHHHSSHHHHHHHHH--